Protein AF-A0A8J2BII8-F1 (afdb_monomer_lite)

Structure (mmCIF, N/CA/C/O backbone):
data_AF-A0A8J2BII8-F1
#
_entry.id   AF-A0A8J2BII8-F1
#
loop_
_atom_site.group_PDB
_atom_site.id
_atom_site.type_symbol
_atom_site.label_atom_id
_atom_site.label_alt_id
_atom_site.label_comp_id
_atom_site.label_asym_id
_atom_site.label_entity_id
_atom_site.label_seq_id
_atom_site.pdbx_PDB_ins_code
_atom_site.Cartn_x
_atom_site.Cartn_y
_atom_site.Cartn_z
_atom_site.occupancy
_atom_site.B_iso_or_equiv
_atom_site.auth_seq_id
_atom_site.auth_comp_id
_atom_site.auth_asym_id
_atom_site.auth_atom_id
_atom_site.pdbx_PDB_model_num
ATOM 1 N N . MET A 1 1 ? 45.635 -25.282 -33.186 1.00 54.19 1 MET A N 1
ATOM 2 C CA . MET A 1 1 ? 45.257 -25.185 -31.755 1.00 54.19 1 MET A CA 1
ATOM 3 C C . MET A 1 1 ? 44.987 -23.714 -31.476 1.00 54.19 1 MET A C 1
ATOM 5 O O . MET A 1 1 ? 45.875 -22.934 -31.753 1.00 54.19 1 MET A O 1
ATOM 9 N N . SER A 1 2 ? 43.843 -23.188 -31.058 1.00 56.19 2 SER A N 1
ATOM 10 C CA . SER A 1 2 ? 42.551 -23.717 -30.637 1.00 56.19 2 SER A CA 1
ATOM 11 C C . SER A 1 2 ? 41.574 -22.536 -30.691 1.00 56.19 2 SER A C 1
ATOM 13 O O . SER A 1 2 ? 41.680 -21.624 -29.882 1.00 56.19 2 SER A O 1
ATOM 15 N N . LEU A 1 3 ? 40.634 -22.546 -31.634 1.00 47.59 3 LEU A N 1
ATOM 16 C CA . LEU A 1 3 ? 39.415 -21.720 -31.563 1.00 47.59 3 LEU A CA 1
ATOM 17 C C . LEU A 1 3 ? 38.192 -22.611 -31.820 1.00 47.59 3 LEU A C 1
ATOM 19 O O . LEU A 1 3 ? 37.188 -22.518 -31.126 1.00 47.59 3 LEU A O 1
ATOM 23 N N . LEU A 1 4 ? 38.359 -23.600 -32.708 1.00 52.97 4 LEU A N 1
ATOM 24 C CA . LEU A 1 4 ? 37.397 -24.679 -32.938 1.00 52.97 4 LEU A CA 1
ATOM 25 C C . LEU A 1 4 ? 37.174 -25.592 -31.717 1.00 52.97 4 LEU A C 1
ATOM 27 O O . LEU A 1 4 ? 36.070 -26.086 -31.555 1.00 52.97 4 LEU A O 1
ATOM 31 N N . LEU A 1 5 ? 38.164 -25.759 -30.826 1.00 54.44 5 LEU A N 1
ATOM 32 C CA . LEU A 1 5 ? 37.994 -26.554 -29.594 1.00 54.44 5 LEU A CA 1
ATOM 33 C C . LEU A 1 5 ? 37.264 -25.804 -28.465 1.00 54.44 5 LEU A C 1
ATOM 35 O O . LEU A 1 5 ? 36.736 -26.443 -27.561 1.00 54.44 5 LEU A O 1
ATOM 39 N N . LEU A 1 6 ? 37.219 -24.466 -28.505 1.00 54.53 6 LEU A N 1
ATOM 40 C CA . LEU A 1 6 ? 36.497 -23.671 -27.501 1.00 54.53 6 LEU A CA 1
ATOM 41 C C . LEU A 1 6 ? 35.006 -23.537 -27.840 1.00 54.53 6 LEU A C 1
ATOM 43 O O . LEU A 1 6 ? 34.184 -23.440 -26.934 1.00 54.53 6 LEU A O 1
ATOM 47 N N . LEU A 1 7 ? 34.644 -23.579 -29.127 1.00 52.44 7 LEU A N 1
ATOM 48 C CA . LEU A 1 7 ? 33.246 -23.497 -29.562 1.00 52.44 7 LEU A CA 1
ATOM 49 C C . LEU A 1 7 ? 32.471 -24.805 -29.345 1.00 52.44 7 LEU A C 1
ATOM 51 O O . LEU A 1 7 ? 31.275 -24.751 -29.070 1.00 52.44 7 LEU A O 1
ATOM 55 N N . SER A 1 8 ? 33.132 -25.965 -29.392 1.00 54.88 8 SER A N 1
ATOM 56 C CA . SER A 1 8 ? 32.491 -27.251 -29.087 1.00 54.88 8 SER A CA 1
ATOM 57 C C . SER A 1 8 ? 32.164 -27.418 -27.597 1.00 54.88 8 SER A C 1
ATOM 59 O O . SER A 1 8 ? 31.105 -27.938 -27.275 1.00 54.88 8 SER A O 1
ATOM 61 N N . PHE A 1 9 ? 32.981 -26.879 -26.683 1.00 52.50 9 PHE A N 1
ATOM 62 C CA . PHE A 1 9 ? 32.686 -26.933 -25.241 1.00 52.50 9 PHE A CA 1
ATOM 63 C C . PHE A 1 9 ? 31.471 -26.091 -24.818 1.00 52.50 9 PHE A C 1
ATOM 65 O O . PHE A 1 9 ? 30.839 -26.395 -23.809 1.00 52.50 9 PHE A O 1
ATOM 72 N N . PHE A 1 10 ? 31.119 -25.043 -25.571 1.00 52.41 10 PHE A N 1
ATOM 73 C CA . PHE A 1 10 ? 29.951 -24.213 -25.253 1.00 52.41 10 PHE A CA 1
ATOM 74 C C . PHE A 1 10 ? 28.622 -24.832 -25.706 1.00 52.41 10 PHE A C 1
ATOM 76 O O . PHE A 1 10 ? 27.590 -24.536 -25.108 1.00 52.41 10 PHE A O 1
ATOM 83 N N . PHE A 1 11 ? 28.627 -25.697 -26.725 1.00 51.28 11 PHE A N 1
ATOM 84 C CA . PHE A 1 11 ? 27.401 -26.347 -27.201 1.00 51.28 11 PHE A CA 1
ATOM 85 C C . PHE A 1 11 ? 26.965 -27.522 -26.313 1.00 51.28 11 PHE A C 1
ATOM 87 O O . PHE A 1 11 ? 25.765 -27.721 -26.129 1.00 51.28 11 PHE A O 1
ATOM 94 N N . ASP A 1 12 ? 27.901 -28.230 -25.677 1.00 48.62 12 ASP A N 1
ATOM 95 C CA . ASP A 1 12 ? 27.568 -29.354 -24.789 1.00 48.62 12 ASP A CA 1
ATOM 96 C C . ASP A 1 12 ? 27.006 -28.919 -23.421 1.00 48.62 12 ASP A C 1
ATOM 98 O O . ASP A 1 12 ? 26.324 -29.700 -22.759 1.00 48.62 12 ASP A O 1
ATOM 102 N N . LEU A 1 13 ? 27.197 -27.657 -23.004 1.00 50.25 13 LEU A N 1
ATOM 103 C CA . LEU A 1 13 ? 26.596 -27.140 -21.763 1.00 50.25 13 LEU A CA 1
ATOM 104 C C . LEU A 1 13 ? 25.104 -26.778 -21.913 1.00 50.25 13 LEU A C 1
ATOM 106 O O . LEU A 1 13 ? 24.414 -26.593 -20.914 1.00 50.25 13 LEU A O 1
ATOM 110 N N . VAL A 1 14 ? 24.595 -26.676 -23.146 1.00 55.00 14 VAL A N 1
ATOM 111 C CA . VAL A 1 14 ? 23.190 -26.323 -23.430 1.00 55.00 14 VAL A CA 1
ATOM 112 C C . VAL A 1 14 ? 22.306 -27.568 -23.600 1.00 55.00 14 VAL A C 1
ATOM 114 O O . VAL A 1 14 ? 21.083 -27.464 -23.542 1.00 55.00 14 VAL A O 1
ATOM 117 N N . ALA A 1 15 ? 22.890 -28.760 -23.750 1.00 51.41 15 ALA A N 1
ATOM 118 C CA . ALA A 1 15 ? 22.145 -29.968 -24.110 1.00 51.41 15 ALA A CA 1
ATOM 119 C C . ALA A 1 15 ? 21.762 -30.892 -22.938 1.00 51.41 15 ALA A C 1
ATOM 121 O O . ALA A 1 15 ? 21.133 -31.915 -23.184 1.00 51.41 15 ALA A O 1
ATOM 122 N N . ASN A 1 16 ? 22.090 -30.560 -21.682 1.00 46.06 16 ASN A N 1
ATOM 123 C CA . ASN A 1 16 ? 21.825 -31.453 -20.545 1.00 46.06 16 ASN A CA 1
ATOM 124 C C . ASN A 1 16 ? 20.989 -30.795 -19.435 1.00 46.06 16 ASN A C 1
ATOM 126 O O . ASN A 1 16 ? 21.431 -30.624 -18.300 1.00 46.06 16 ASN A O 1
ATOM 130 N N . VAL A 1 17 ? 19.756 -30.422 -19.781 1.00 51.09 17 VAL A N 1
ATOM 131 C CA . VAL A 1 17 ? 18.665 -30.236 -18.812 1.00 51.09 17 VAL A CA 1
ATOM 132 C C . VAL A 1 17 ? 17.621 -31.310 -19.105 1.00 51.09 17 VAL A C 1
ATOM 134 O O . VAL A 1 17 ? 16.508 -31.040 -19.554 1.00 51.09 17 VAL A O 1
ATOM 137 N N . ASP A 1 18 ? 18.004 -32.565 -18.876 1.00 45.56 18 ASP A N 1
ATOM 138 C CA . ASP A 1 18 ? 17.061 -33.675 -18.811 1.00 45.56 18 ASP A CA 1
ATOM 139 C C . ASP A 1 18 ? 16.207 -33.532 -17.545 1.00 45.56 18 ASP A C 1
ATOM 141 O O . ASP A 1 18 ? 16.562 -33.942 -16.443 1.00 45.56 18 ASP A O 1
ATOM 145 N N . GLY A 1 19 ? 15.075 -32.849 -17.709 1.00 51.44 19 GLY A N 1
ATOM 146 C CA . GLY A 1 19 ? 13.743 -33.443 -17.573 1.00 51.44 19 GLY A CA 1
ATOM 147 C C . GLY A 1 19 ? 13.526 -34.588 -16.575 1.00 51.44 19 GLY A C 1
ATOM 148 O O . GLY A 1 19 ? 12.818 -35.533 -16.910 1.00 51.44 19 GLY A O 1
ATOM 149 N N . ALA A 1 20 ? 14.054 -34.525 -15.354 1.00 46.22 20 ALA A N 1
ATOM 150 C CA . ALA A 1 20 ? 13.742 -35.491 -14.304 1.00 46.22 20 ALA A CA 1
ATOM 151 C C . ALA A 1 20 ? 12.752 -34.912 -13.278 1.00 46.22 20 ALA A C 1
ATOM 153 O O . ALA A 1 20 ? 13.110 -34.225 -12.328 1.00 46.22 20 ALA A O 1
ATOM 154 N N . THR A 1 21 ? 11.484 -35.284 -13.458 1.00 51.31 21 THR A N 1
ATOM 155 C CA . THR A 1 21 ? 10.562 -35.612 -12.357 1.00 51.31 21 THR A CA 1
ATOM 156 C C . THR A 1 21 ? 10.263 -34.501 -11.342 1.00 51.31 21 THR A C 1
ATOM 158 O O . THR A 1 21 ? 10.634 -34.566 -10.174 1.00 51.31 21 THR A O 1
ATOM 161 N N . THR A 1 22 ? 9.414 -33.553 -11.741 1.00 49.88 22 THR A N 1
ATOM 162 C CA . THR A 1 22 ? 8.588 -32.764 -10.803 1.00 49.88 22 THR A CA 1
ATOM 163 C C . THR A 1 22 ? 7.106 -32.878 -11.177 1.00 49.88 22 THR A C 1
ATOM 165 O O . THR A 1 22 ? 6.409 -31.905 -11.434 1.00 49.88 22 THR A O 1
ATOM 168 N N . ARG A 1 23 ? 6.591 -34.114 -11.243 1.00 50.91 23 ARG A N 1
ATOM 169 C CA . ARG A 1 23 ? 5.142 -34.385 -11.225 1.00 50.91 23 ARG A CA 1
ATOM 170 C C . ARG A 1 23 ? 4.725 -34.731 -9.801 1.00 50.91 23 ARG A C 1
ATOM 172 O O . ARG A 1 23 ? 4.798 -35.897 -9.428 1.00 50.91 23 ARG A O 1
ATOM 179 N N . ARG A 1 24 ? 4.339 -33.711 -9.032 1.00 53.38 24 ARG A N 1
ATOM 180 C CA . ARG A 1 24 ? 3.594 -33.695 -7.747 1.00 53.38 24 ARG A CA 1
ATOM 181 C C . ARG A 1 24 ? 3.908 -32.307 -7.167 1.00 53.38 24 ARG A C 1
ATOM 183 O O . ARG A 1 24 ? 5.056 -32.065 -6.844 1.00 53.38 24 ARG A O 1
ATOM 190 N N . LEU A 1 25 ? 3.037 -31.313 -7.057 1.00 49.16 25 LEU A N 1
ATOM 191 C CA . LEU A 1 25 ? 1.586 -31.222 -7.007 1.00 49.16 25 LEU A CA 1
ATOM 192 C C . LEU A 1 25 ? 1.238 -29.842 -7.599 1.00 49.16 25 LEU A C 1
ATOM 194 O O . LEU A 1 25 ? 1.444 -28.838 -6.924 1.00 49.16 25 LEU A O 1
ATOM 198 N N . LEU A 1 26 ? 0.743 -29.751 -8.837 1.00 45.50 26 LEU A N 1
ATOM 199 C CA . LEU A 1 26 ? -0.044 -28.565 -9.183 1.00 45.50 26 LEU A CA 1
ATOM 200 C C . LEU A 1 26 ? -1.454 -28.849 -8.658 1.00 45.50 26 LEU A C 1
ATOM 202 O O . LEU A 1 26 ? -2.062 -29.817 -9.128 1.00 45.50 26 LEU A O 1
ATOM 206 N N . PRO A 1 27 ? -1.969 -28.091 -7.673 1.00 52.22 27 PRO A N 1
ATOM 207 C CA . PRO A 1 27 ? -3.375 -28.180 -7.331 1.00 52.22 27 PRO A CA 1
ATOM 208 C C . PRO A 1 27 ? -4.181 -27.909 -8.600 1.00 52.22 27 PRO A C 1
ATOM 210 O O . PRO A 1 27 ? -3.905 -26.978 -9.358 1.00 52.22 27 PRO A O 1
ATOM 213 N N . THR A 1 28 ? -5.136 -28.792 -8.858 1.00 51.34 28 THR A N 1
ATOM 214 C CA . THR A 1 28 ? -6.078 -28.722 -9.966 1.00 51.34 28 THR A CA 1
ATOM 215 C C . THR A 1 28 ? -6.629 -27.297 -10.061 1.00 51.34 28 THR A C 1
ATOM 217 O O . THR A 1 28 ? -7.120 -26.757 -9.070 1.00 51.34 28 THR A O 1
ATOM 220 N N . ALA A 1 29 ? -6.557 -26.686 -11.248 1.00 54.94 29 ALA A N 1
ATOM 221 C CA . ALA A 1 29 ? -6.993 -25.312 -11.544 1.00 54.94 29 ALA A CA 1
ATOM 222 C C . ALA A 1 29 ? -8.504 -25.046 -11.320 1.00 54.94 29 ALA A C 1
ATOM 224 O O . ALA A 1 29 ? -9.038 -24.019 -11.726 1.00 54.94 29 ALA A O 1
ATOM 225 N N . SER A 1 30 ? -9.207 -25.964 -10.662 1.00 52.00 30 SER A N 1
ATOM 226 C CA . SER A 1 30 ? -10.609 -25.891 -10.268 1.00 52.00 30 SER A CA 1
ATOM 227 C C . SER A 1 30 ? -10.850 -25.175 -8.929 1.00 52.00 30 SER A C 1
ATOM 229 O O . SER A 1 30 ? -12.000 -25.090 -8.510 1.00 52.00 30 SER A O 1
ATOM 231 N N . ILE A 1 31 ? -9.815 -24.639 -8.263 1.00 57.69 31 ILE A N 1
ATOM 232 C CA . ILE A 1 31 ? -9.968 -23.896 -6.992 1.00 57.69 31 ILE A CA 1
ATOM 233 C C . ILE A 1 31 ? -10.144 -22.382 -7.200 1.00 57.69 31 ILE A C 1
ATOM 235 O O . ILE A 1 31 ? -10.488 -21.688 -6.248 1.00 57.69 31 ILE A O 1
ATOM 239 N N . LEU A 1 32 ? -9.976 -21.834 -8.413 1.00 50.91 32 LEU A N 1
ATOM 240 C CA . LEU A 1 32 ? -10.227 -20.401 -8.604 1.00 50.91 32 LEU A CA 1
ATOM 241 C C . LEU A 1 32 ? -11.705 -20.093 -8.302 1.00 50.91 32 LEU A C 1
ATOM 243 O O . LEU A 1 32 ? -12.584 -20.643 -8.977 1.00 50.91 32 LEU A O 1
ATOM 247 N N . PRO A 1 33 ? -11.999 -19.250 -7.289 1.00 56.41 33 PRO A N 1
ATOM 248 C CA . PRO A 1 33 ? -13.359 -18.847 -6.982 1.00 56.41 33 PRO A CA 1
ATOM 249 C C . PRO A 1 33 ? -13.991 -18.296 -8.253 1.00 56.41 33 PRO A C 1
ATOM 251 O O . PRO A 1 33 ? -13.422 -17.431 -8.917 1.00 56.41 33 PRO A O 1
ATOM 254 N N . LYS A 1 34 ? -15.161 -18.823 -8.615 1.00 40.88 34 LYS A N 1
ATOM 255 C CA . LYS A 1 34 ? -15.943 -18.315 -9.739 1.00 40.88 34 LYS A CA 1
ATOM 256 C C . LYS A 1 34 ? -16.231 -16.840 -9.455 1.00 40.88 34 LYS A C 1
ATOM 258 O O . LYS A 1 34 ? -17.053 -16.548 -8.588 1.00 40.88 34 LYS A O 1
ATOM 263 N N . VAL A 1 35 ? -15.518 -15.935 -10.130 1.00 47.97 35 VAL A N 1
ATOM 264 C CA . VAL A 1 35 ? -15.695 -14.485 -9.986 1.00 47.97 35 VAL A CA 1
ATOM 265 C C . VAL A 1 35 ? -17.136 -14.182 -10.372 1.00 47.97 35 VAL A C 1
ATOM 267 O O . VAL A 1 35 ? -17.534 -14.334 -11.528 1.00 47.97 35 VAL A O 1
ATOM 270 N N . GLN A 1 36 ? -17.956 -13.874 -9.370 1.00 43.00 36 GLN A N 1
ATOM 271 C CA . GLN A 1 36 ? -19.351 -13.525 -9.587 1.00 43.00 36 GLN A CA 1
ATOM 272 C C . GLN A 1 36 ? -19.387 -12.163 -10.294 1.00 43.00 36 GLN A C 1
ATOM 274 O O . GLN A 1 36 ? -18.582 -11.291 -9.960 1.00 43.00 36 GLN A O 1
ATOM 279 N N . PRO A 1 37 ? -20.278 -11.972 -11.282 1.00 50.66 37 PRO A N 1
ATOM 280 C CA . PRO A 1 37 ? -20.429 -10.684 -11.943 1.00 50.66 37 PRO A CA 1
ATOM 281 C C . PRO A 1 37 ? -20.723 -9.590 -10.904 1.00 50.66 37 PRO A C 1
ATOM 283 O O . PRO A 1 37 ? -21.388 -9.874 -9.902 1.00 50.66 37 PRO A O 1
ATOM 286 N N . PRO A 1 38 ? -20.225 -8.358 -11.118 1.00 55.66 38 PRO A N 1
ATOM 287 C CA . PRO A 1 38 ? -20.298 -7.296 -10.126 1.00 55.66 38 PRO A CA 1
ATOM 288 C C . PRO A 1 38 ? -21.760 -7.035 -9.762 1.00 55.66 38 PRO A C 1
ATOM 290 O O . PRO A 1 38 ? -22.566 -6.638 -10.605 1.00 55.66 38 PRO A O 1
ATOM 293 N N . ALA A 1 39 ? -22.103 -7.310 -8.503 1.00 59.50 39 ALA A N 1
ATOM 294 C CA . ALA A 1 39 ? -23.408 -6.990 -7.952 1.00 59.50 39 ALA A CA 1
ATOM 295 C C . ALA A 1 39 ? -23.680 -5.486 -8.111 1.00 59.50 39 ALA A C 1
ATOM 297 O O . ALA A 1 39 ? -22.751 -4.673 -8.087 1.00 59.50 39 ALA A O 1
ATOM 298 N N . ALA A 1 40 ? -24.955 -5.117 -8.272 1.00 66.88 40 ALA A N 1
ATOM 299 C CA . ALA A 1 40 ? -25.375 -3.719 -8.272 1.00 66.88 40 ALA A CA 1
ATOM 300 C C . ALA A 1 40 ? -24.766 -2.987 -7.063 1.00 66.88 40 ALA A C 1
ATOM 302 O O . ALA A 1 40 ? -24.692 -3.562 -5.975 1.00 66.88 40 ALA A O 1
ATOM 303 N N . ALA A 1 41 ? -24.303 -1.749 -7.277 1.00 66.69 41 ALA A N 1
ATOM 304 C CA . ALA A 1 41 ? -23.592 -0.982 -6.258 1.00 66.69 41 ALA A CA 1
ATOM 305 C C . ALA A 1 41 ? -24.386 -0.995 -4.936 1.00 66.69 41 ALA A C 1
ATOM 307 O O . ALA A 1 41 ? -25.575 -0.657 -4.951 1.00 66.69 41 ALA A O 1
ATOM 308 N N . PRO A 1 42 ? -23.776 -1.431 -3.819 1.00 75.94 42 PRO A N 1
ATOM 309 C CA . PRO A 1 42 ? -24.497 -1.577 -2.566 1.00 75.94 42 PRO A CA 1
ATOM 310 C C . PRO A 1 42 ? -24.990 -0.218 -2.063 1.00 75.94 42 PRO A C 1
ATOM 312 O O . PRO A 1 42 ? -24.397 0.825 -2.340 1.00 75.94 42 PRO A O 1
ATOM 315 N N . ASP A 1 43 ? -26.072 -0.228 -1.290 1.00 86.69 43 ASP A N 1
ATOM 316 C CA . ASP A 1 43 ? -26.494 0.958 -0.551 1.00 86.69 43 ASP A CA 1
ATOM 317 C C . ASP A 1 43 ? -25.352 1.408 0.396 1.00 86.69 43 ASP A C 1
ATOM 319 O O . ASP A 1 43 ? -24.755 0.549 1.060 1.00 86.69 43 ASP A O 1
ATOM 323 N N . PRO A 1 44 ? -25.038 2.716 0.505 1.00 84.38 44 PRO A N 1
ATOM 324 C CA . PRO A 1 44 ? -23.924 3.196 1.323 1.00 84.38 44 PRO A CA 1
ATOM 325 C C . PRO A 1 44 ? -23.978 2.738 2.785 1.00 84.38 44 PRO A C 1
ATOM 327 O O . PRO A 1 44 ? -22.941 2.442 3.376 1.00 84.38 44 PRO A O 1
ATOM 330 N N . SER A 1 45 ? -25.166 2.654 3.388 1.00 87.62 45 SER A N 1
ATOM 331 C CA . SER A 1 45 ? -25.314 2.209 4.776 1.00 87.62 45 SER A CA 1
ATOM 332 C C . SER A 1 45 ? -25.027 0.714 4.917 1.00 87.62 45 SER A C 1
ATOM 334 O O . SER A 1 45 ? -24.298 0.308 5.825 1.00 87.62 45 SER A O 1
ATOM 336 N N . SER A 1 46 ? -25.502 -0.095 3.964 1.00 90.88 46 SER A N 1
ATOM 337 C CA . SER A 1 46 ? -25.226 -1.535 3.921 1.00 90.88 46 SER A CA 1
ATOM 338 C C . SER A 1 46 ? -23.735 -1.828 3.718 1.00 90.88 46 SER A C 1
ATOM 340 O O . SER A 1 46 ? -23.180 -2.715 4.370 1.00 90.88 46 SER A O 1
ATOM 342 N N . PHE A 1 47 ? -23.061 -1.027 2.883 1.00 91.69 47 PHE A N 1
ATOM 343 C CA . PHE A 1 47 ? -21.620 -1.111 2.685 1.00 91.69 47 PHE A CA 1
ATOM 344 C C . PHE A 1 47 ? -20.861 -0.813 3.976 1.00 91.69 47 PHE A C 1
ATOM 346 O O . PHE A 1 47 ? -19.964 -1.569 4.335 1.00 91.69 47 PHE A O 1
ATOM 353 N N . MET A 1 48 ? -21.207 0.266 4.684 1.00 94.31 48 MET A N 1
ATOM 354 C CA . MET A 1 48 ? -20.466 0.688 5.876 1.00 94.31 48 MET A CA 1
ATOM 355 C C . MET A 1 48 ? -20.488 -0.375 6.974 1.00 94.31 48 MET A C 1
ATOM 357 O O . MET A 1 48 ? -19.443 -0.674 7.550 1.00 94.31 48 MET A O 1
ATOM 361 N N . VAL A 1 49 ? -21.653 -0.978 7.234 1.00 95.25 49 VAL A N 1
ATOM 362 C CA . VAL A 1 49 ? -21.789 -2.052 8.233 1.00 95.25 49 VAL A CA 1
ATOM 363 C C . VAL A 1 49 ? -20.900 -3.239 7.870 1.00 95.25 49 VAL A C 1
ATOM 365 O O . VAL A 1 49 ? -20.149 -3.733 8.712 1.00 95.25 49 VAL A O 1
ATOM 368 N N . LYS A 1 50 ? -20.941 -3.661 6.602 1.00 94.75 50 LYS A N 1
ATOM 369 C CA . LYS A 1 50 ? -20.137 -4.780 6.114 1.00 94.75 50 LYS A CA 1
ATOM 370 C C . LYS A 1 50 ? -18.639 -4.469 6.139 1.00 94.75 50 LYS A C 1
ATOM 372 O O . LYS A 1 50 ? -17.873 -5.260 6.669 1.00 94.75 50 LYS A O 1
ATOM 377 N N . CYS A 1 51 ? -18.233 -3.302 5.646 1.00 95.06 51 CYS A N 1
ATOM 378 C CA . CYS A 1 51 ? -16.836 -2.882 5.600 1.00 95.06 51 CYS A CA 1
ATOM 379 C C . CYS A 1 51 ? -16.199 -2.884 6.993 1.00 95.06 51 CYS A C 1
ATOM 381 O O . CYS A 1 51 ? -15.114 -3.427 7.169 1.00 95.06 51 CYS A O 1
ATOM 383 N N . ILE A 1 52 ? -16.877 -2.342 8.009 1.00 96.81 52 ILE A N 1
ATOM 384 C CA . ILE A 1 52 ? -16.336 -2.320 9.376 1.00 96.81 52 ILE A CA 1
ATOM 385 C C . ILE A 1 52 ? -16.168 -3.747 9.914 1.00 96.81 52 ILE A C 1
ATOM 387 O O . ILE A 1 52 ? -15.140 -4.053 10.520 1.00 96.81 52 ILE A O 1
ATOM 391 N N . ALA A 1 53 ? -17.151 -4.622 9.683 1.00 96.88 53 ALA A N 1
ATOM 392 C CA . ALA A 1 53 ? -17.070 -6.024 10.084 1.00 96.88 53 ALA A CA 1
ATOM 393 C C . ALA A 1 53 ? -15.912 -6.754 9.379 1.00 96.88 53 ALA A C 1
ATOM 395 O O . ALA A 1 53 ? -15.128 -7.439 10.040 1.00 96.88 53 ALA A O 1
ATOM 396 N N . ASP A 1 54 ? -15.754 -6.538 8.072 1.00 95.50 54 ASP A N 1
ATOM 397 C CA . ASP A 1 54 ? -14.690 -7.128 7.262 1.00 95.50 54 ASP A CA 1
ATOM 398 C C . ASP A 1 54 ? -13.307 -6.629 7.712 1.00 95.50 54 ASP A C 1
ATOM 400 O O . ASP A 1 54 ? -12.412 -7.441 7.940 1.00 95.50 54 ASP A O 1
ATOM 404 N N . LEU A 1 55 ? -13.125 -5.322 7.942 1.00 96.56 55 LEU A N 1
ATOM 405 C CA . LEU A 1 55 ? -11.850 -4.778 8.426 1.00 96.56 55 LEU A CA 1
ATOM 406 C C . LEU A 1 55 ? -11.473 -5.324 9.803 1.00 96.56 55 LEU A C 1
ATOM 408 O O . LEU A 1 55 ? -10.307 -5.648 10.034 1.00 96.56 55 LEU A O 1
ATOM 412 N N . LYS A 1 56 ? -12.438 -5.467 10.717 1.00 96.62 56 LYS A N 1
ATOM 413 C CA . LYS A 1 56 ? -12.201 -6.096 12.024 1.00 96.62 56 LYS A CA 1
ATOM 414 C C . LYS A 1 56 ? -11.784 -7.552 11.882 1.00 96.62 56 LYS A C 1
ATOM 416 O O . LYS A 1 56 ? -10.842 -7.981 12.540 1.00 96.62 56 LYS A O 1
ATOM 421 N N . HIS A 1 57 ? -12.466 -8.300 11.021 1.00 96.06 57 HIS A N 1
ATOM 422 C CA . HIS A 1 57 ? -12.139 -9.697 10.772 1.00 96.06 57 HIS A CA 1
ATOM 423 C C . HIS A 1 57 ? -10.741 -9.852 10.158 1.00 96.06 57 HIS A C 1
ATOM 425 O O . HIS A 1 57 ? -9.943 -10.659 10.631 1.00 96.06 57 HIS A O 1
ATOM 431 N N . VAL A 1 58 ? -10.418 -9.043 9.145 1.00 95.19 58 VAL A N 1
ATOM 432 C CA . VAL A 1 58 ? -9.118 -9.059 8.465 1.00 95.19 58 VAL A CA 1
ATOM 433 C C . VAL A 1 58 ? -7.997 -8.680 9.421 1.00 95.19 58 VAL A C 1
ATOM 435 O O . VAL A 1 58 ? -7.030 -9.425 9.532 1.00 95.19 58 VAL A O 1
ATOM 438 N N . THR A 1 59 ? -8.130 -7.570 10.150 1.00 95.62 59 THR A N 1
ATOM 439 C CA . THR A 1 59 ? -7.098 -7.150 11.113 1.00 95.62 59 THR A CA 1
ATOM 440 C C . THR A 1 59 ? -6.902 -8.185 12.219 1.00 95.62 59 THR A C 1
ATOM 442 O O . THR A 1 59 ? -5.770 -8.555 12.492 1.00 95.62 59 THR A O 1
ATOM 445 N N . ALA A 1 60 ? -7.971 -8.779 12.760 1.00 93.69 60 ALA A N 1
ATOM 446 C CA . ALA A 1 60 ? -7.843 -9.870 13.730 1.00 93.69 60 ALA A CA 1
ATOM 447 C C . ALA A 1 60 ? -7.113 -11.106 13.168 1.00 93.69 60 ALA A C 1
ATOM 449 O O . ALA A 1 60 ? -6.396 -11.789 13.897 1.00 93.69 60 ALA A O 1
ATOM 450 N N . LYS A 1 61 ? -7.283 -11.408 11.876 1.00 94.75 61 LYS A N 1
ATOM 451 C CA . LYS A 1 61 ? -6.574 -12.508 11.210 1.00 94.75 61 LYS A CA 1
ATOM 452 C C . LYS A 1 61 ? -5.102 -12.176 10.963 1.00 94.75 61 LYS A C 1
ATOM 454 O O . LYS A 1 61 ? -4.254 -13.051 11.121 1.00 94.75 61 LYS A O 1
ATOM 459 N N . ILE A 1 62 ? -4.804 -10.937 10.576 1.00 94.31 62 ILE A N 1
ATOM 460 C CA . ILE A 1 62 ? -3.431 -10.457 10.388 1.00 94.31 62 ILE A CA 1
ATOM 461 C C . ILE A 1 62 ? -2.679 -10.506 11.718 1.00 94.31 62 ILE A C 1
ATOM 463 O O . ILE A 1 62 ? -1.576 -11.046 11.752 1.00 94.31 62 ILE A O 1
ATOM 467 N N . ASP A 1 63 ? -3.313 -10.078 12.808 1.00 91.50 63 ASP A N 1
ATOM 468 C CA . ASP A 1 63 ? -2.732 -10.069 14.156 1.00 91.50 63 ASP A CA 1
ATOM 469 C C . ASP A 1 63 ? -2.328 -11.458 14.669 1.00 91.50 63 ASP A C 1
ATOM 471 O O . ASP A 1 63 ? -1.488 -11.587 15.556 1.00 91.50 63 ASP A O 1
ATOM 475 N N . HIS A 1 64 ? -2.898 -12.528 14.106 1.00 92.62 64 HIS A N 1
ATOM 476 C CA . HIS A 1 64 ? -2.482 -13.892 14.432 1.00 92.62 64 HIS A CA 1
ATOM 477 C C . HIS A 1 64 ? -1.081 -14.227 13.889 1.00 92.62 64 HIS A C 1
ATOM 479 O O . HIS A 1 64 ? -0.412 -15.121 14.402 1.00 92.62 64 HIS A O 1
ATOM 485 N N . SER A 1 65 ? -0.649 -13.559 12.816 1.00 94.25 65 SER A N 1
ATOM 486 C CA . SER A 1 65 ? 0.613 -13.858 12.117 1.00 94.25 65 SER A CA 1
ATOM 487 C C . SER A 1 65 ? 1.620 -12.710 12.170 1.00 94.25 65 SER A C 1
ATOM 489 O O . SER A 1 65 ? 2.817 -12.944 12.029 1.00 94.25 65 SER A O 1
ATOM 491 N N . TYR A 1 66 ? 1.149 -11.483 12.381 1.00 93.69 66 TYR A N 1
ATOM 492 C CA . TYR A 1 66 ? 1.947 -10.267 12.405 1.00 93.69 66 TYR A CA 1
ATOM 493 C C . TYR A 1 66 ? 1.612 -9.457 13.648 1.00 93.69 66 TYR A C 1
ATOM 495 O O . TYR A 1 66 ? 0.461 -9.373 14.056 1.00 93.69 66 TYR A O 1
ATOM 503 N N . THR A 1 67 ? 2.617 -8.824 14.241 1.00 92.12 67 THR A N 1
ATOM 504 C CA . THR A 1 67 ? 2.375 -7.825 15.291 1.00 92.12 67 THR A CA 1
ATOM 505 C C . THR A 1 67 ? 1.817 -6.532 14.690 1.00 92.12 67 THR A C 1
ATOM 507 O O . THR A 1 67 ? 2.043 -6.255 13.510 1.00 92.12 67 THR A O 1
ATOM 510 N N . ASP A 1 68 ? 1.174 -5.683 15.498 1.00 86.12 68 ASP A N 1
ATOM 511 C CA . ASP A 1 68 ? 0.664 -4.374 15.045 1.00 86.12 68 ASP A CA 1
ATOM 512 C C . ASP A 1 68 ? 1.742 -3.523 14.352 1.00 86.12 68 ASP A C 1
ATOM 514 O O . ASP A 1 68 ? 1.475 -2.821 13.376 1.00 86.12 68 ASP A O 1
ATOM 518 N N . VAL A 1 69 ? 2.986 -3.625 14.835 1.00 88.81 69 VAL A N 1
ATOM 519 C CA . VAL A 1 69 ? 4.153 -2.924 14.278 1.00 88.81 69 VAL A CA 1
ATOM 520 C C . VAL A 1 69 ? 4.508 -3.454 12.887 1.00 88.81 69 VAL A C 1
ATOM 522 O O . VAL A 1 69 ? 4.887 -2.685 12.010 1.00 88.81 69 VAL A O 1
ATOM 525 N N . GLN A 1 70 ? 4.354 -4.759 12.668 1.00 95.62 70 GLN A N 1
ATOM 526 C CA . GLN A 1 70 ? 4.645 -5.417 11.393 1.00 95.62 70 GLN A CA 1
ATOM 527 C C . GLN A 1 70 ? 3.484 -5.333 10.401 1.00 95.62 70 GLN A C 1
ATOM 529 O O . GLN A 1 70 ? 3.702 -5.504 9.203 1.00 95.62 70 GLN A O 1
ATOM 534 N N . MET A 1 71 ? 2.260 -5.065 10.865 1.00 95.62 71 MET A N 1
ATOM 535 C CA . MET A 1 71 ? 1.080 -5.032 10.003 1.00 95.62 71 MET A CA 1
ATOM 536 C C . MET A 1 71 ? 1.205 -3.988 8.888 1.00 95.62 71 MET A C 1
ATOM 538 O O . MET A 1 71 ? 0.817 -4.264 7.754 1.00 95.62 71 MET A O 1
ATOM 542 N N . LEU A 1 72 ? 1.768 -2.810 9.178 1.00 95.38 72 LEU A N 1
ATOM 543 C CA . LEU A 1 72 ? 1.973 -1.780 8.157 1.00 95.38 72 LEU A CA 1
ATOM 544 C C . LEU A 1 72 ? 2.903 -2.265 7.038 1.00 95.38 72 LEU A C 1
ATOM 546 O O . LEU A 1 72 ? 2.595 -2.072 5.863 1.00 95.38 72 LEU A O 1
ATOM 550 N N . ASP A 1 73 ? 4.012 -2.906 7.398 1.00 96.56 73 ASP A N 1
ATOM 551 C CA . ASP A 1 73 ? 4.975 -3.419 6.425 1.00 96.56 73 ASP A CA 1
ATOM 552 C C . ASP A 1 73 ? 4.390 -4.598 5.644 1.00 96.56 73 ASP A C 1
ATOM 554 O O . ASP A 1 73 ? 4.540 -4.659 4.426 1.00 96.56 73 ASP A O 1
ATOM 558 N N . ALA A 1 74 ? 3.666 -5.506 6.304 1.00 95.94 74 ALA A N 1
ATOM 559 C CA . ALA A 1 74 ? 2.993 -6.627 5.648 1.00 95.94 74 ALA A CA 1
ATOM 560 C C . ALA A 1 74 ? 1.975 -6.145 4.599 1.00 95.94 74 ALA A C 1
ATOM 562 O O . ALA A 1 74 ? 2.022 -6.575 3.448 1.00 95.94 74 ALA A O 1
ATOM 563 N N . LEU A 1 75 ? 1.110 -5.192 4.963 1.00 95.56 75 LEU A N 1
ATOM 564 C CA . LEU A 1 75 ? 0.162 -4.573 4.030 1.00 95.56 75 LEU A CA 1
ATOM 565 C C . LEU A 1 75 ? 0.873 -3.754 2.940 1.00 95.56 75 LEU A C 1
ATOM 567 O O . LEU A 1 75 ? 0.406 -3.691 1.807 1.00 95.56 75 LEU A O 1
ATOM 571 N N . GLY A 1 76 ? 2.006 -3.130 3.265 1.00 95.56 76 GLY A N 1
ATOM 572 C CA . GLY A 1 76 ? 2.835 -2.406 2.305 1.00 95.56 76 GLY A CA 1
ATOM 573 C C . GLY A 1 76 ? 3.387 -3.311 1.205 1.00 95.56 76 GLY A C 1
ATOM 574 O O . GLY A 1 76 ? 3.299 -2.946 0.035 1.00 95.56 76 GLY A O 1
ATOM 575 N N . HIS A 1 77 ? 3.892 -4.492 1.571 1.00 95.56 77 HIS A N 1
ATOM 576 C CA . HIS A 1 77 ? 4.361 -5.489 0.608 1.00 95.56 77 HIS A CA 1
ATOM 577 C C . HIS A 1 77 ? 3.223 -6.036 -0.258 1.00 95.56 77 HIS A C 1
ATOM 579 O O . HIS A 1 77 ? 3.415 -6.211 -1.457 1.00 95.56 77 HIS A O 1
ATOM 585 N N . GLU A 1 78 ? 2.029 -6.238 0.305 1.00 93.69 78 GLU A N 1
ATOM 586 C CA . GLU A 1 78 ? 0.848 -6.643 -0.473 1.00 93.69 78 GLU A CA 1
ATOM 587 C C . GLU A 1 78 ? 0.494 -5.595 -1.544 1.00 93.69 78 GLU A C 1
ATOM 589 O O . GLU A 1 78 ? 0.227 -5.932 -2.697 1.00 93.69 78 GLU A O 1
ATOM 594 N N . CYS A 1 79 ? 0.570 -4.303 -1.201 1.00 93.62 79 CYS A N 1
ATOM 595 C CA . CYS A 1 79 ? 0.374 -3.228 -2.175 1.00 93.62 79 CYS A CA 1
ATOM 596 C C . CYS A 1 79 ? 1.415 -3.252 -3.307 1.00 93.62 79 CYS A C 1
ATOM 598 O O . CYS A 1 79 ? 1.085 -2.933 -4.450 1.00 93.62 79 CYS A O 1
ATOM 600 N N . ASP A 1 80 ? 2.668 -3.596 -3.003 1.00 93.12 80 ASP A N 1
ATOM 601 C CA . ASP A 1 80 ? 3.725 -3.707 -4.014 1.00 93.12 80 ASP A CA 1
ATOM 602 C C . ASP A 1 80 ? 3.501 -4.924 -4.914 1.00 93.12 80 ASP A C 1
ATOM 604 O O . ASP A 1 80 ? 3.591 -4.819 -6.136 1.00 93.12 80 ASP A O 1
ATOM 608 N N . PHE A 1 81 ? 3.099 -6.051 -4.332 1.00 92.50 81 PHE A N 1
ATOM 609 C CA . PHE A 1 81 ? 2.813 -7.276 -5.066 1.00 92.50 81 PHE A CA 1
ATOM 610 C C . PHE A 1 81 ? 1.651 -7.107 -6.058 1.00 92.50 81 PHE A C 1
ATOM 612 O O . PHE A 1 81 ? 1.760 -7.501 -7.221 1.00 92.50 81 PHE A O 1
ATOM 619 N N . ASN A 1 82 ? 0.577 -6.424 -5.649 1.00 84.94 82 ASN A N 1
ATOM 620 C CA . ASN A 1 82 ? -0.547 -6.100 -6.536 1.00 84.94 82 ASN A CA 1
ATOM 621 C C . ASN A 1 82 ? -0.142 -5.154 -7.676 1.00 84.94 82 ASN A C 1
ATOM 623 O O . ASN A 1 82 ? -0.669 -5.247 -8.785 1.00 84.94 82 ASN A O 1
ATOM 627 N N . HIS A 1 83 ? 0.833 -4.273 -7.438 1.00 87.25 83 HIS A N 1
ATOM 628 C CA . HIS A 1 83 ? 1.386 -3.415 -8.481 1.00 87.25 83 HIS A CA 1
ATOM 629 C C . HIS A 1 83 ? 2.228 -4.190 -9.503 1.00 87.25 83 HIS A C 1
ATOM 631 O O . HIS A 1 83 ? 2.173 -3.891 -10.697 1.00 87.25 83 HIS A O 1
ATOM 637 N N . GLU A 1 84 ? 2.999 -5.176 -9.046 1.00 89.69 84 GLU A N 1
ATOM 638 C CA . GLU A 1 84 ? 3.842 -6.018 -9.899 1.00 89.69 84 GLU A CA 1
ATOM 639 C C . GLU A 1 84 ? 3.027 -7.042 -10.699 1.00 89.69 84 GLU A C 1
ATOM 641 O O . GLU A 1 84 ? 3.390 -7.381 -11.828 1.00 89.69 84 GLU A O 1
ATOM 646 N N . MET A 1 85 ? 1.899 -7.505 -10.149 1.00 88.38 85 MET A N 1
ATOM 647 C CA . MET A 1 85 ? 1.055 -8.548 -10.742 1.00 88.38 85 MET A CA 1
ATOM 648 C C . MET A 1 85 ? -0.408 -8.108 -10.957 1.00 88.38 85 MET A C 1
ATOM 650 O O . MET A 1 85 ? -1.330 -8.829 -10.562 1.00 88.38 85 MET A O 1
ATOM 654 N N . PRO A 1 86 ? -0.666 -6.996 -11.678 1.00 82.00 86 PRO A N 1
ATOM 655 C CA . PRO A 1 86 ? -2.003 -6.399 -11.795 1.00 82.00 86 PRO A CA 1
ATOM 656 C C . PRO A 1 86 ? -3.003 -7.251 -12.592 1.00 82.00 86 PRO A C 1
ATOM 658 O O . PRO A 1 86 ? -4.188 -6.942 -12.647 1.00 82.00 86 PRO A O 1
ATOM 661 N N . LEU A 1 87 ? -2.527 -8.296 -13.278 1.00 82.31 87 LEU A N 1
ATOM 662 C CA . LEU A 1 87 ? -3.367 -9.230 -14.033 1.00 82.31 87 LEU A CA 1
ATOM 663 C C . LEU A 1 87 ? -3.845 -10.418 -13.190 1.00 82.31 87 LEU A C 1
ATOM 665 O O . LEU A 1 87 ? -4.769 -11.115 -13.606 1.00 82.31 87 LEU A O 1
ATOM 669 N N . VAL A 1 88 ? -3.189 -10.686 -12.059 1.00 82.81 88 VAL A N 1
ATOM 670 C CA . VAL A 1 88 ? -3.463 -11.857 -11.214 1.00 82.81 88 VAL A CA 1
ATOM 671 C C . VAL A 1 88 ? -4.298 -11.464 -10.001 1.00 82.81 88 VAL A C 1
ATOM 673 O O . VAL A 1 88 ? -5.192 -12.213 -9.613 1.00 82.81 88 VAL A O 1
ATOM 676 N N . PHE A 1 89 ? -4.036 -10.283 -9.440 1.00 75.38 89 PHE A N 1
ATOM 677 C CA . PHE A 1 89 ? -4.678 -9.804 -8.224 1.00 75.38 89 PHE A CA 1
ATOM 678 C C . PHE A 1 89 ? -5.329 -8.440 -8.452 1.00 75.38 89 PHE A C 1
ATOM 680 O O . PHE A 1 89 ? -4.763 -7.565 -9.105 1.00 75.38 89 PHE A O 1
ATOM 687 N N . GLU A 1 90 ? -6.536 -8.277 -7.913 1.00 79.12 90 GLU A N 1
ATOM 688 C CA . GLU A 1 90 ? -7.274 -7.016 -7.894 1.00 79.12 90 GLU A CA 1
ATOM 689 C C . GLU A 1 90 ? -7.467 -6.616 -6.433 1.00 79.12 90 GLU A C 1
ATOM 691 O O . GLU A 1 90 ? -7.982 -7.395 -5.632 1.00 79.12 90 GLU A O 1
ATOM 696 N N . ASP A 1 91 ? -6.991 -5.426 -6.079 1.00 79.06 91 ASP A N 1
ATOM 697 C CA . ASP A 1 91 ? -6.959 -4.928 -4.702 1.00 79.06 91 ASP A CA 1
ATOM 698 C C . ASP A 1 91 ? -8.025 -3.854 -4.431 1.00 79.06 91 ASP A C 1
ATOM 700 O O . ASP A 1 91 ? -8.131 -3.330 -3.321 1.00 79.06 91 ASP A O 1
ATOM 704 N N . GLY A 1 92 ? -8.834 -3.511 -5.438 1.00 84.00 92 GLY A N 1
ATOM 705 C CA . GLY A 1 92 ? -9.823 -2.442 -5.362 1.00 84.00 92 GLY A CA 1
ATOM 706 C C . GLY A 1 92 ? -9.226 -1.031 -5.371 1.00 84.00 92 GLY A C 1
ATOM 707 O O . GLY A 1 92 ? -9.972 -0.062 -5.194 1.00 84.00 92 GLY A O 1
ATOM 708 N N . PHE A 1 93 ? -7.913 -0.866 -5.576 1.00 86.00 93 PHE A N 1
ATOM 709 C CA . PHE A 1 93 ? -7.244 0.433 -5.603 1.00 86.00 93 PHE A CA 1
ATOM 710 C C . PHE A 1 93 ? -6.789 0.816 -7.014 1.00 86.00 93 PHE A C 1
ATOM 712 O O . PHE A 1 93 ? -6.231 0.044 -7.782 1.00 86.00 93 PHE A O 1
ATOM 719 N N . LYS A 1 94 ? -6.975 2.094 -7.367 1.00 83.12 94 LYS A N 1
ATOM 720 C CA . LYS A 1 94 ? -6.539 2.626 -8.674 1.00 83.12 94 LYS A CA 1
ATOM 721 C C . LYS A 1 94 ? -5.026 2.842 -8.758 1.00 83.12 94 LYS A C 1
ATOM 723 O O . LYS A 1 94 ? -4.487 2.955 -9.855 1.00 83.12 94 LYS A O 1
ATOM 728 N N . THR A 1 95 ? -4.363 3.018 -7.614 1.00 87.00 95 THR A N 1
ATOM 729 C CA . THR A 1 95 ? -2.928 3.315 -7.536 1.00 87.00 95 THR A CA 1
ATOM 730 C C . THR A 1 95 ? -2.310 2.674 -6.299 1.00 87.00 95 THR A C 1
ATOM 732 O O . THR A 1 95 ? -2.939 2.638 -5.239 1.00 87.00 95 THR A O 1
ATOM 735 N N . THR A 1 96 ? -1.037 2.287 -6.393 1.00 89.81 96 THR A N 1
ATOM 736 C CA . THR A 1 96 ? -0.240 1.768 -5.268 1.00 89.81 96 THR A CA 1
ATOM 737 C C . THR A 1 96 ? -0.197 2.746 -4.094 1.00 89.81 96 THR A C 1
ATOM 739 O O . THR A 1 96 ? -0.224 2.344 -2.933 1.00 89.81 96 THR A O 1
ATOM 742 N N . MET A 1 97 ? -0.189 4.057 -4.370 1.00 89.19 97 MET A N 1
ATOM 743 C CA . MET A 1 97 ? -0.241 5.081 -3.322 1.00 89.19 97 MET A CA 1
ATOM 744 C C . MET A 1 97 ? -1.560 5.063 -2.548 1.00 89.19 97 MET A C 1
ATOM 746 O O . MET A 1 97 ? -1.545 5.235 -1.331 1.00 89.19 97 MET A O 1
ATOM 750 N N . SER A 1 98 ? -2.689 4.836 -3.225 1.00 89.00 98 SER A N 1
ATOM 751 C CA . SER A 1 98 ? -3.991 4.688 -2.566 1.00 89.00 98 SER A CA 1
ATOM 752 C C . SER A 1 98 ? -4.015 3.457 -1.660 1.00 89.00 98 SER A C 1
ATOM 754 O O . SER A 1 98 ? -4.455 3.579 -0.519 1.00 89.00 98 SER A O 1
ATOM 756 N N . CYS A 1 99 ? -3.469 2.325 -2.120 1.00 92.62 99 CYS A N 1
ATOM 757 C CA . CYS A 1 99 ? -3.329 1.112 -1.309 1.00 92.62 99 CYS A CA 1
ATOM 758 C C . CYS A 1 99 ? -2.453 1.361 -0.070 1.00 92.62 99 CYS A C 1
ATOM 760 O O . CYS A 1 99 ? -2.876 1.125 1.060 1.00 92.62 99 CYS A O 1
ATOM 762 N N . ARG A 1 100 ? -1.263 1.954 -0.239 1.00 94.12 100 ARG A N 1
ATOM 763 C CA . ARG A 1 100 ? -0.355 2.260 0.883 1.00 94.12 100 ARG A CA 1
ATOM 764 C C . ARG A 1 100 ? -0.945 3.264 1.873 1.00 94.12 100 ARG A C 1
ATOM 766 O O . ARG A 1 100 ? -0.699 3.165 3.073 1.00 94.12 100 ARG A O 1
ATOM 773 N N . HIS A 1 101 ? -1.706 4.246 1.394 1.00 93.25 101 HIS A N 1
ATOM 774 C CA . HIS A 1 101 ? -2.422 5.171 2.270 1.00 93.25 101 HIS A CA 1
ATOM 775 C C . HIS A 1 101 ? -3.504 4.442 3.071 1.00 93.25 101 HIS A C 1
ATOM 777 O O . HIS A 1 101 ? -3.618 4.644 4.277 1.00 93.25 101 HIS A O 1
ATOM 783 N N . PHE A 1 102 ? -4.272 3.570 2.418 1.00 95.06 102 PHE A N 1
ATOM 784 C CA . PHE A 1 102 ? -5.257 2.731 3.089 1.00 95.06 102 PHE A CA 1
ATOM 785 C C . PHE A 1 102 ? -4.612 1.827 4.149 1.00 95.06 102 PHE A C 1
ATOM 787 O O . PHE A 1 102 ? -5.111 1.779 5.269 1.00 95.06 102 PHE A O 1
ATOM 794 N N . ALA A 1 103 ? -3.470 1.201 3.847 1.00 95.56 103 ALA A N 1
ATOM 795 C CA . ALA A 1 103 ? -2.715 0.392 4.803 1.00 95.56 103 ALA A CA 1
ATOM 796 C C . ALA A 1 103 ? -2.338 1.188 6.064 1.00 95.56 103 ALA A C 1
ATOM 798 O O . ALA A 1 103 ? -2.589 0.734 7.177 1.00 95.56 103 ALA A O 1
ATOM 799 N N . LYS A 1 104 ? -1.823 2.416 5.905 1.00 95.69 104 LYS A N 1
ATOM 800 C CA . LYS A 1 104 ? -1.496 3.310 7.033 1.00 95.69 104 LYS A CA 1
ATOM 801 C C . LYS A 1 104 ? -2.714 3.643 7.891 1.00 95.69 104 LYS A C 1
ATOM 803 O O . LYS A 1 104 ? -2.645 3.558 9.116 1.00 95.69 104 LYS A O 1
ATOM 808 N N . GLU A 1 105 ? -3.817 4.022 7.254 1.00 96.25 105 GLU A N 1
ATOM 809 C CA . GLU A 1 105 ? -5.059 4.366 7.950 1.00 96.25 105 GLU A CA 1
ATOM 810 C C . GLU A 1 105 ? -5.651 3.150 8.678 1.00 96.25 105 GLU A C 1
ATOM 812 O O . GLU A 1 105 ? -6.118 3.283 9.808 1.00 96.25 105 GLU A O 1
ATOM 817 N N . LEU A 1 106 ? -5.574 1.955 8.081 1.00 96.56 106 LEU A N 1
ATOM 818 C CA . LEU A 1 106 ? -6.022 0.709 8.699 1.00 96.56 106 LEU A CA 1
ATOM 819 C C . LEU A 1 106 ? -5.167 0.332 9.913 1.00 96.56 106 LEU A C 1
ATOM 821 O O . LEU A 1 106 ? -5.722 -0.005 10.958 1.00 96.56 106 LEU A O 1
ATOM 825 N N . THR A 1 107 ? -3.839 0.445 9.820 1.00 96.19 107 THR A N 1
ATOM 826 C CA . THR A 1 107 ? -2.944 0.208 10.963 1.00 96.19 107 THR A CA 1
ATOM 827 C C . THR A 1 107 ? -3.208 1.182 12.097 1.00 96.19 107 THR A C 1
ATOM 829 O O . THR A 1 107 ? -3.323 0.769 13.250 1.00 96.19 107 TH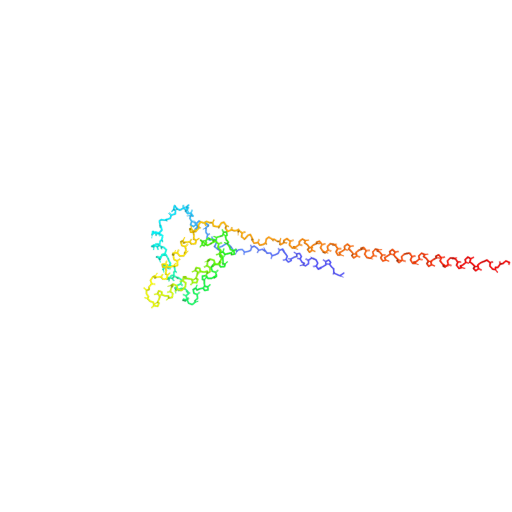R A O 1
ATOM 832 N N . LYS A 1 108 ? -3.397 2.466 11.786 1.00 95.31 108 LYS A N 1
ATOM 833 C CA . LYS A 1 108 ? -3.765 3.464 12.792 1.00 95.31 108 LYS A CA 1
ATOM 834 C C . LYS A 1 108 ? -5.118 3.149 13.436 1.00 95.31 108 LYS A C 1
ATOM 836 O O . LYS A 1 108 ? -5.235 3.200 14.657 1.00 95.31 108 LYS A O 1
ATOM 841 N N . ALA A 1 109 ? -6.123 2.791 12.636 1.00 96.62 109 ALA A N 1
ATOM 842 C CA . ALA A 1 109 ? -7.445 2.420 13.130 1.00 96.62 109 ALA A CA 1
ATOM 843 C C . ALA A 1 109 ? -7.398 1.191 14.048 1.00 96.62 109 ALA A C 1
ATOM 845 O O . ALA A 1 109 ? -8.078 1.174 15.074 1.00 96.62 109 ALA A O 1
ATOM 846 N N . ARG A 1 110 ? -6.577 0.189 13.712 1.00 96.31 110 ARG A N 1
ATOM 847 C CA . ARG A 1 110 ? -6.357 -0.987 14.560 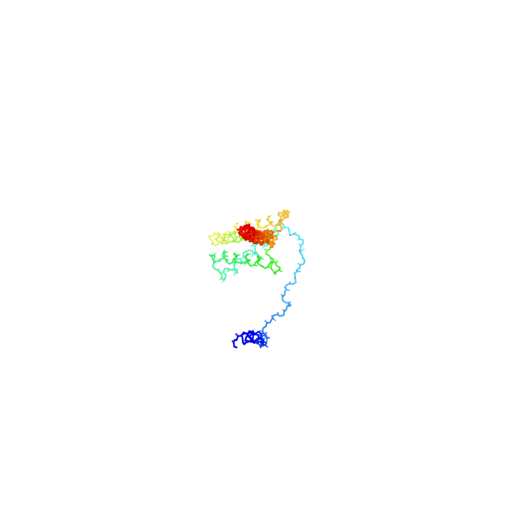1.00 96.31 110 ARG A CA 1
ATOM 848 C C . ARG A 1 110 ? -5.728 -0.603 15.892 1.00 96.31 110 ARG A C 1
ATOM 850 O O . ARG A 1 110 ? -6.227 -1.014 16.935 1.00 96.31 110 ARG A O 1
ATOM 857 N N . TRP A 1 111 ? -4.688 0.223 15.858 1.00 94.88 111 TRP A N 1
ATOM 858 C CA . TRP A 1 111 ? -4.008 0.677 17.066 1.00 94.88 111 TRP A CA 1
ATOM 859 C C . TRP A 1 111 ? -4.952 1.458 17.994 1.00 94.88 111 TRP A C 1
ATOM 861 O O . TRP A 1 111 ? -5.034 1.170 19.185 1.00 94.88 111 TRP A O 1
ATOM 871 N N . GLU A 1 112 ? -5.764 2.365 17.440 1.00 95.38 112 GLU A N 1
ATOM 872 C CA . GLU A 1 112 ? -6.804 3.077 18.197 1.00 95.38 112 GLU A CA 1
ATOM 873 C C . GLU A 1 112 ? -7.875 2.136 18.771 1.00 95.38 112 GLU A C 1
ATOM 875 O O . GLU A 1 112 ? -8.359 2.356 19.885 1.00 95.38 112 GLU A O 1
ATOM 880 N N . TYR A 1 113 ? -8.257 1.094 18.029 1.00 95.31 113 TYR A N 1
ATOM 881 C CA . TYR A 1 113 ? -9.200 0.084 18.503 1.00 95.31 113 TYR A CA 1
ATOM 882 C C . TYR A 1 113 ? -8.630 -0.710 19.682 1.00 95.31 113 TYR A C 1
ATOM 884 O O . TYR A 1 113 ? -9.349 -0.949 20.647 1.00 95.31 113 TYR A O 1
ATOM 892 N N . LEU A 1 114 ? -7.351 -1.082 19.641 1.00 94.75 114 LEU A N 1
ATOM 893 C CA . LEU A 1 114 ? -6.693 -1.799 20.736 1.00 94.75 114 LEU A CA 1
ATOM 894 C C . LEU A 1 114 ? -6.503 -0.922 21.979 1.00 94.75 114 LEU A C 1
ATOM 896 O O . LEU A 1 114 ? -6.732 -1.388 23.091 1.00 94.75 114 LEU A O 1
ATOM 900 N N . GLU A 1 115 ? -6.133 0.347 21.803 1.00 95.50 115 GLU A N 1
ATOM 901 C CA . GLU A 1 115 ? -5.894 1.271 22.918 1.00 95.50 115 GLU A CA 1
ATOM 902 C C . GLU A 1 115 ? -7.201 1.718 23.595 1.00 95.50 115 GLU A C 1
ATOM 904 O O . GLU A 1 115 ? -7.271 1.826 24.819 1.00 95.50 115 GLU A O 1
ATOM 909 N N . LYS A 1 116 ? -8.249 1.997 22.806 1.00 96.50 116 LYS A N 1
ATOM 910 C CA . LYS A 1 116 ? -9.472 2.675 23.282 1.00 96.50 116 LYS A CA 1
ATOM 911 C C . LYS A 1 116 ? -10.737 1.823 23.185 1.00 96.50 116 LYS A C 1
ATOM 913 O O . LYS A 1 116 ? -11.783 2.265 23.652 1.00 96.50 116 LYS A O 1
ATOM 918 N N . GLY A 1 117 ? -10.691 0.664 22.525 1.00 95.12 117 GLY A N 1
ATOM 919 C CA . GLY A 1 117 ? -11.873 -0.160 22.237 1.00 95.12 117 GLY A CA 1
ATOM 920 C C . GLY A 1 117 ? -12.866 0.488 21.262 1.00 95.12 117 GLY A C 1
ATOM 921 O O . GLY A 1 117 ? -14.049 0.161 21.283 1.00 95.12 117 GLY A O 1
ATOM 922 N N . SER A 1 118 ? -12.426 1.462 20.457 1.00 95.50 118 SER A N 1
ATOM 923 C CA . SER A 1 118 ? -13.302 2.334 19.662 1.00 95.50 118 SER A CA 1
ATOM 924 C C . SER A 1 118 ? -13.271 2.009 18.167 1.00 95.50 118 SER A C 1
ATOM 926 O O . SER A 1 118 ? -12.212 1.998 17.547 1.00 95.50 118 SER A O 1
ATOM 928 N N . ASP A 1 119 ? -14.448 1.893 17.548 1.00 96.44 119 ASP A N 1
ATOM 929 C CA . ASP A 1 119 ? -14.600 1.609 16.108 1.00 96.44 119 ASP A CA 1
ATOM 930 C C . ASP A 1 119 ? -14.446 2.835 15.199 1.00 96.44 119 ASP A C 1
ATOM 932 O O . ASP A 1 119 ? -14.508 2.725 13.973 1.00 96.44 119 ASP A O 1
ATOM 936 N N . LYS A 1 120 ? -14.252 4.024 15.780 1.00 96.69 120 LYS A N 1
ATOM 937 C CA . LYS A 1 120 ? -14.192 5.295 15.037 1.00 96.69 120 LYS A CA 1
ATOM 938 C C . LYS A 1 120 ? -13.121 5.298 13.941 1.00 96.69 120 LYS A C 1
ATOM 940 O O . LYS A 1 120 ? -13.360 5.858 12.868 1.00 96.69 120 LYS A O 1
ATOM 945 N N . GLY A 1 121 ? -11.981 4.649 14.190 1.00 97.19 121 GLY A N 1
ATOM 946 C CA . GLY A 1 121 ? -10.925 4.469 13.197 1.00 97.19 121 GLY A CA 1
ATOM 947 C C . GLY A 1 121 ? -11.439 3.706 11.975 1.00 97.19 121 GLY A C 1
ATOM 948 O O . GLY A 1 121 ? -11.416 4.234 10.866 1.00 97.19 121 GLY A O 1
ATOM 949 N N . TYR A 1 122 ? -12.017 2.518 12.178 1.00 97.56 122 TYR A N 1
ATOM 950 C CA . TYR A 1 122 ? -12.574 1.699 11.094 1.00 97.56 122 TYR A CA 1
ATOM 951 C C . TYR A 1 122 ? -13.691 2.409 10.319 1.00 97.56 122 TYR A C 1
ATOM 953 O O . TYR A 1 122 ? -13.718 2.346 9.091 1.00 97.56 122 TYR A O 1
ATOM 961 N N . VAL A 1 123 ? -14.578 3.140 11.007 1.00 97.00 123 VAL A N 1
ATOM 962 C CA . VAL A 1 123 ? -15.616 3.965 10.358 1.00 97.00 123 VAL A CA 1
ATOM 963 C C . VAL A 1 123 ? -14.982 4.978 9.401 1.00 97.00 123 VAL A C 1
ATOM 965 O O . VAL A 1 123 ? -15.455 5.158 8.278 1.00 97.00 123 VAL A O 1
ATOM 968 N N . THR A 1 124 ? -13.896 5.626 9.824 1.00 96.44 124 THR A N 1
ATOM 969 C CA . THR A 1 124 ? -13.182 6.618 9.010 1.00 96.44 124 THR A CA 1
ATOM 970 C C . THR A 1 124 ? -12.523 5.968 7.794 1.00 96.44 124 THR A C 1
ATOM 972 O O . THR A 1 124 ? -12.704 6.453 6.677 1.00 96.44 124 THR A O 1
ATOM 975 N N . VAL A 1 125 ? -11.847 4.829 7.981 1.00 96.31 125 VAL A N 1
ATOM 976 C CA . VAL A 1 125 ? -11.225 4.058 6.890 1.00 96.31 125 VAL A CA 1
ATOM 977 C C . VAL A 1 125 ? -12.265 3.655 5.842 1.00 96.31 125 VAL A C 1
ATOM 979 O O . VAL A 1 125 ? -12.086 3.939 4.658 1.00 96.31 125 VAL A O 1
ATOM 982 N N . CYS A 1 126 ? -13.384 3.064 6.268 1.00 95.31 126 CYS A N 1
ATOM 983 C CA . CYS A 1 126 ? -14.459 2.638 5.371 1.00 95.31 126 CYS A CA 1
ATOM 984 C C . CYS A 1 126 ? -15.087 3.807 4.608 1.00 95.31 126 CYS A C 1
ATOM 986 O O . CYS A 1 126 ? -15.336 3.699 3.408 1.00 95.31 126 CYS A O 1
ATOM 988 N N . LYS A 1 127 ? -15.297 4.949 5.271 1.00 94.25 127 LYS A N 1
ATOM 989 C CA . LYS A 1 127 ? -15.819 6.157 4.623 1.00 94.25 127 LYS A CA 1
ATOM 990 C C . LYS A 1 127 ? -14.859 6.675 3.551 1.00 94.25 127 LYS A C 1
ATOM 992 O O . LYS A 1 127 ? -15.298 6.979 2.443 1.00 94.25 127 LYS A O 1
ATOM 997 N N . ASN A 1 128 ? -13.566 6.746 3.862 1.00 91.38 128 ASN A N 1
ATOM 998 C CA . ASN A 1 128 ? -12.536 7.200 2.927 1.00 91.38 128 ASN A CA 1
ATOM 999 C C . ASN A 1 128 ? -12.417 6.252 1.726 1.00 91.38 128 ASN A C 1
ATOM 1001 O O . ASN A 1 128 ? -12.320 6.713 0.589 1.00 91.38 128 ASN A O 1
ATOM 1005 N N . TYR A 1 129 ? -12.484 4.940 1.965 1.00 91.00 129 TYR A N 1
ATOM 1006 C CA . TYR A 1 129 ? -12.501 3.928 0.909 1.00 91.00 129 TYR A CA 1
ATOM 1007 C C . TYR A 1 129 ? -13.745 4.051 0.019 1.00 91.00 129 TYR A C 1
ATOM 1009 O O . TYR A 1 129 ? -13.634 4.103 -1.202 1.00 91.00 129 TYR A O 1
ATOM 1017 N N . TRP A 1 130 ? -14.937 4.179 0.611 1.00 89.69 130 TRP A N 1
ATOM 1018 C CA . TRP A 1 130 ? -16.177 4.361 -0.146 1.00 89.69 130 TRP A CA 1
ATOM 1019 C C . TRP A 1 130 ? -16.105 5.588 -1.055 1.00 89.69 130 TRP A C 1
ATOM 1021 O O . TRP A 1 130 ? -16.446 5.514 -2.236 1.00 89.69 130 TRP A O 1
ATOM 1031 N N . GLN A 1 131 ? -15.620 6.706 -0.512 1.00 88.81 131 GLN A N 1
ATOM 1032 C CA . GLN A 1 131 ? -15.459 7.956 -1.244 1.00 88.81 131 GLN A CA 1
ATOM 1033 C C . GLN A 1 131 ? -14.426 7.848 -2.364 1.00 88.81 131 GLN A C 1
ATOM 1035 O O . GLN A 1 131 ? -14.670 8.382 -3.439 1.00 88.81 131 GLN A O 1
ATOM 1040 N N . SER A 1 132 ? -13.299 7.166 -2.161 1.00 82.50 132 SER A N 1
ATOM 1041 C CA . SER A 1 132 ? -12.275 7.015 -3.203 1.00 82.50 132 SER A CA 1
ATOM 1042 C C . SER A 1 132 ? -12.709 6.057 -4.320 1.00 82.50 132 SER A C 1
ATOM 1044 O O . SER A 1 132 ? -12.428 6.314 -5.496 1.00 82.50 132 SER A O 1
ATOM 1046 N N . ALA A 1 133 ? -13.455 5.004 -3.973 1.00 80.69 133 ALA A N 1
ATOM 1047 C CA . ALA A 1 133 ? -14.028 4.050 -4.917 1.00 80.69 133 ALA A CA 1
ATOM 1048 C C . ALA A 1 133 ? -15.161 4.671 -5.758 1.00 80.69 133 ALA A C 1
ATOM 1050 O O . ALA A 1 133 ? -15.193 4.487 -6.975 1.00 80.69 133 ALA A O 1
ATOM 1051 N N . HIS A 1 134 ? -16.047 5.455 -5.131 1.00 76.25 134 HIS A N 1
ATOM 1052 C CA . HIS A 1 134 ? -17.244 6.035 -5.764 1.00 76.25 134 HIS A CA 1
ATOM 1053 C C . HIS A 1 134 ? -17.090 7.494 -6.193 1.00 76.25 134 HIS A C 1
ATOM 1055 O O . HIS A 1 134 ? -17.998 8.049 -6.820 1.00 76.25 134 HIS A O 1
ATOM 1061 N N . ALA A 1 135 ? -15.958 8.140 -5.899 1.00 68.94 135 ALA A N 1
ATOM 1062 C CA . ALA A 1 135 ? -15.600 9.378 -6.569 1.00 68.94 135 ALA A CA 1
ATOM 1063 C C . ALA A 1 135 ? -15.653 9.097 -8.072 1.00 68.94 135 ALA A C 1
ATOM 1065 O O . ALA A 1 135 ? -14.922 8.225 -8.562 1.00 68.94 135 ALA A O 1
ATOM 1066 N N . LYS A 1 136 ? -16.561 9.806 -8.774 1.00 49.72 136 LYS A N 1
ATOM 1067 C CA . LYS A 1 136 ? -16.722 9.734 -10.234 1.00 49.72 136 LYS A CA 1
ATOM 1068 C C . LYS A 1 136 ? -15.335 9.591 -10.839 1.00 49.72 136 LYS A C 1
ATOM 1070 O O . LYS A 1 136 ? -14.463 10.372 -10.450 1.00 49.72 136 LYS A O 1
ATOM 1075 N N . PRO A 1 137 ? -15.102 8.606 -11.721 1.00 44.69 137 PRO A N 1
ATOM 1076 C CA . PRO A 1 137 ? -13.773 8.369 -12.232 1.00 44.69 137 PRO A CA 1
ATOM 1077 C C . PRO A 1 137 ? -13.298 9.657 -12.895 1.00 44.69 137 PRO A C 1
ATOM 1079 O O . PRO A 1 137 ? -13.694 9.994 -14.007 1.00 44.69 137 PRO A O 1
ATOM 1082 N N . PHE A 1 138 ? -12.402 10.371 -12.219 1.00 42.22 138 PHE A N 1
ATOM 1083 C CA . PHE A 1 138 ? -11.324 10.992 -12.945 1.00 42.22 138 PHE A CA 1
ATOM 1084 C C . PHE A 1 138 ? -10.668 9.807 -13.628 1.00 42.22 138 PHE A C 1
ATOM 1086 O O . PHE A 1 138 ? -10.143 8.946 -12.923 1.00 42.22 138 PHE A O 1
ATOM 1093 N N . LEU A 1 139 ? -10.855 9.678 -14.944 1.00 38.50 139 LEU A N 1
ATOM 1094 C CA . LEU A 1 139 ? -10.174 8.674 -15.748 1.00 38.50 139 LEU A CA 1
ATOM 1095 C C . LEU A 1 139 ? -8.696 8.810 -15.384 1.00 38.50 139 LEU A C 1
ATOM 1097 O O . LEU A 1 139 ? -8.079 9.808 -15.776 1.00 38.50 139 LEU A O 1
ATOM 1101 N N . PRO A 1 140 ? -8.129 7.906 -14.562 1.00 44.00 140 PRO A N 1
ATOM 1102 C CA . PRO A 1 140 ? -6.727 8.006 -14.239 1.00 44.00 140 PRO A CA 1
ATOM 1103 C C . PRO A 1 140 ? -6.055 7.800 -15.585 1.00 44.00 140 PRO A C 1
ATOM 1105 O O . PRO A 1 140 ? -6.352 6.816 -16.269 1.00 44.00 140 PRO A O 1
ATOM 1108 N N . LYS A 1 141 ? -5.217 8.748 -16.019 1.00 40.41 141 LYS A N 1
ATOM 1109 C CA . LYS A 1 141 ? -4.314 8.473 -17.134 1.00 40.41 141 LYS A CA 1
ATOM 1110 C C . LYS A 1 141 ? -3.610 7.189 -16.739 1.00 40.41 141 LYS A C 1
ATOM 1112 O O . LYS A 1 141 ? -2.834 7.217 -15.787 1.00 40.41 141 LYS A O 1
ATOM 1117 N N . VAL A 1 142 ? -3.948 6.088 -17.408 1.00 45.34 142 VAL A N 1
ATOM 1118 C CA . VAL A 1 142 ? -3.256 4.814 -17.269 1.00 45.34 142 VAL A CA 1
ATOM 1119 C C . VAL A 1 142 ? -1.788 5.180 -17.386 1.00 45.34 142 VAL A C 1
ATOM 1121 O O . VAL A 1 142 ? -1.346 5.605 -18.458 1.00 45.34 142 VAL A O 1
ATOM 1124 N N . HIS A 1 143 ? -1.053 5.132 -16.274 1.00 44.12 143 HIS A N 1
ATOM 1125 C CA . HIS A 1 143 ? 0.394 5.170 -16.336 1.00 44.12 143 HIS A CA 1
ATOM 1126 C C . HIS A 1 143 ? 0.750 3.821 -16.933 1.00 44.12 143 HIS A C 1
ATOM 1128 O O . HIS A 1 143 ? 0.980 2.836 -16.243 1.00 44.12 143 HIS A O 1
ATOM 1134 N N . ARG A 1 144 ? 0.684 3.767 -18.267 1.00 46.69 144 ARG A N 1
ATOM 1135 C CA . ARG A 1 144 ? 1.392 2.766 -19.037 1.00 46.69 144 ARG A CA 1
ATOM 1136 C C . ARG A 1 144 ? 2.816 2.851 -18.471 1.00 46.69 144 ARG A C 1
ATOM 1138 O O . ARG A 1 144 ? 3.321 3.981 -18.407 1.00 46.69 144 ARG A O 1
ATOM 1145 N N . PRO A 1 145 ? 3.425 1.741 -18.003 1.00 58.91 145 PRO A N 1
ATOM 1146 C CA . PRO A 1 145 ? 4.843 1.763 -17.646 1.00 58.91 145 PRO A CA 1
ATOM 1147 C C . PRO A 1 145 ? 5.551 2.511 -18.771 1.00 58.91 145 PRO A C 1
ATOM 1149 O O . PRO A 1 145 ? 5.115 2.324 -19.917 1.00 58.91 145 PRO A O 1
ATOM 1152 N N . PRO A 1 146 ? 6.505 3.420 -18.484 1.00 51.59 146 PRO A N 1
ATOM 1153 C CA . PRO A 1 146 ? 7.143 4.196 -19.533 1.00 51.59 146 PRO A CA 1
ATOM 1154 C C . PRO A 1 146 ? 7.552 3.202 -20.613 1.00 51.59 146 PRO A C 1
ATOM 1156 O O . PRO A 1 146 ? 8.418 2.357 -20.390 1.00 51.59 146 PRO A O 1
ATOM 1159 N N . GLY A 1 147 ? 6.835 3.229 -21.746 1.00 51.91 147 GLY A N 1
ATOM 1160 C CA . GLY A 1 147 ? 7.205 2.407 -22.886 1.00 51.91 147 GLY A CA 1
ATOM 1161 C C . GLY A 1 147 ? 8.663 2.735 -23.179 1.00 51.91 147 GLY A C 1
ATOM 1162 O O . GLY A 1 147 ? 9.052 3.872 -22.878 1.00 51.91 147 GLY A O 1
ATOM 1163 N N . PRO A 1 148 ? 9.463 1.777 -23.691 1.00 60.25 148 PRO A N 1
ATOM 1164 C CA . PRO A 1 148 ? 10.892 1.976 -23.926 1.00 60.25 148 PRO A CA 1
ATOM 1165 C C . PRO A 1 148 ? 11.097 3.381 -24.476 1.00 60.25 148 PRO A C 1
ATOM 1167 O O . PRO A 1 148 ? 10.508 3.764 -25.491 1.00 60.25 148 PRO A O 1
ATOM 1170 N N . THR A 1 149 ? 11.744 4.195 -23.648 1.00 55.78 149 THR A N 1
ATOM 1171 C CA . THR A 1 149 ? 11.614 5.645 -23.656 1.00 55.78 149 THR A CA 1
ATOM 1172 C C . THR A 1 149 ? 11.914 6.172 -25.050 1.00 55.78 149 THR A C 1
ATOM 1174 O O . THR A 1 149 ? 12.896 5.790 -25.680 1.00 55.78 149 THR A O 1
ATOM 1177 N N . GLN A 1 150 ? 11.097 7.107 -25.536 1.00 53.34 150 GLN A N 1
ATOM 1178 C CA . GLN A 1 150 ? 11.339 7.816 -26.800 1.00 53.34 150 GLN A CA 1
ATOM 1179 C C . GLN A 1 150 ? 12.738 8.484 -26.846 1.00 53.34 150 GLN A C 1
ATOM 1181 O O . GLN A 1 150 ? 13.250 8.822 -27.912 1.00 53.34 150 GLN A O 1
ATOM 1186 N N . LEU A 1 151 ? 13.392 8.607 -25.685 1.00 57.66 151 LEU A N 1
ATOM 1187 C CA . LEU A 1 151 ? 14.777 9.029 -25.524 1.00 57.66 151 LEU A CA 1
ATOM 1188 C C . LEU A 1 151 ? 15.803 8.056 -26.141 1.00 57.66 151 LEU A C 1
ATOM 1190 O O . LEU A 1 151 ? 16.881 8.493 -26.525 1.00 57.66 151 LEU A O 1
ATOM 1194 N N . GLN A 1 152 ? 15.489 6.767 -26.299 1.00 64.69 152 GLN A N 1
ATOM 1195 C CA . GLN A 1 152 ? 16.420 5.760 -26.828 1.00 64.69 152 GLN A CA 1
ATOM 1196 C C . GLN A 1 152 ? 16.712 5.934 -28.331 1.00 64.69 152 GLN A C 1
ATOM 1198 O O . GLN A 1 152 ? 17.812 5.626 -28.788 1.00 64.69 152 GLN A O 1
ATOM 1203 N N . TRP A 1 153 ? 15.779 6.507 -29.100 1.00 76.50 153 TRP A N 1
ATOM 1204 C CA . TRP A 1 153 ? 15.978 6.771 -30.533 1.00 76.50 153 TRP A CA 1
ATOM 1205 C C . TRP A 1 153 ? 16.920 7.950 -30.806 1.00 76.50 153 TRP A C 1
ATOM 1207 O O . TRP A 1 153 ? 17.681 7.919 -31.771 1.00 76.50 153 TRP A O 1
ATOM 1217 N N . TRP A 1 154 ? 16.925 8.972 -29.947 1.00 84.19 154 TRP A N 1
ATOM 1218 C CA . TRP A 1 154 ? 17.821 10.123 -30.106 1.00 84.19 154 TRP A CA 1
ATOM 1219 C C . TRP A 1 154 ? 19.283 9.736 -29.873 1.00 84.19 154 TRP A C 1
ATOM 1221 O O . TRP A 1 154 ? 20.153 10.156 -30.632 1.00 84.19 154 TRP A O 1
ATOM 1231 N N . TRP A 1 155 ? 19.558 8.862 -28.899 1.00 84.50 155 TRP A N 1
ATOM 1232 C CA . TRP A 1 155 ? 20.897 8.297 -28.706 1.00 84.50 155 TRP A CA 1
ATOM 1233 C C . TRP A 1 155 ? 21.346 7.449 -29.901 1.00 84.50 155 TRP A C 1
ATOM 1235 O O . TRP A 1 155 ? 22.493 7.567 -30.323 1.00 84.50 155 TRP A O 1
ATOM 1245 N N . ALA A 1 156 ? 20.448 6.664 -30.507 1.00 86.12 156 ALA A N 1
ATOM 1246 C CA . ALA A 1 156 ? 20.758 5.920 -31.730 1.00 86.12 156 ALA A CA 1
ATOM 1247 C C . ALA A 1 156 ? 21.100 6.852 -32.910 1.00 86.12 156 ALA A C 1
ATOM 1249 O O . ALA A 1 156 ? 22.063 6.597 -33.634 1.00 86.12 156 ALA A O 1
ATOM 1250 N N . LEU A 1 157 ? 20.379 7.970 -33.066 1.00 91.00 157 LEU A N 1
ATOM 1251 C CA . LEU A 1 157 ? 20.698 8.999 -34.063 1.00 91.00 157 LEU A CA 1
ATOM 1252 C C . LEU A 1 157 ? 22.041 9.686 -33.783 1.00 91.00 157 LEU A C 1
ATOM 1254 O O . LEU A 1 157 ? 22.817 9.886 -34.713 1.00 91.00 157 LEU A O 1
ATOM 1258 N N . LEU A 1 158 ? 22.356 10.005 -32.526 1.00 92.75 158 LEU A N 1
ATOM 1259 C CA . LEU A 1 158 ? 23.651 10.586 -32.153 1.00 92.75 158 LEU A CA 1
ATOM 1260 C C . LEU A 1 158 ? 24.813 9.623 -32.428 1.00 92.75 158 LEU A C 1
ATOM 1262 O O . LEU A 1 158 ? 25.837 10.033 -32.977 1.00 92.75 158 LEU A O 1
ATOM 1266 N N . ILE A 1 159 ? 24.649 8.335 -32.115 1.00 93.50 159 ILE A N 1
ATOM 1267 C CA . ILE A 1 159 ? 25.648 7.300 -32.413 1.00 93.50 159 ILE A CA 1
ATOM 1268 C C . ILE A 1 159 ? 25.833 7.172 -33.930 1.00 93.50 159 ILE A C 1
ATOM 1270 O O . ILE A 1 159 ? 26.963 7.197 -34.414 1.00 93.50 159 ILE A O 1
ATOM 1274 N N . PHE A 1 160 ? 24.745 7.130 -34.698 1.00 93.81 160 PHE A N 1
ATOM 1275 C CA . PHE A 1 160 ? 24.820 7.056 -36.156 1.00 93.81 160 PHE A CA 1
ATOM 1276 C C . PHE A 1 160 ? 25.506 8.290 -36.770 1.00 93.81 160 PHE A C 1
ATOM 1278 O O . PHE A 1 160 ? 26.436 8.152 -37.566 1.00 93.81 160 PHE A O 1
ATOM 1285 N N . LEU A 1 161 ? 25.111 9.501 -36.363 1.00 95.62 161 LEU A N 1
ATOM 1286 C CA . LEU A 1 161 ? 25.694 10.752 -36.860 1.00 95.62 161 LEU A CA 1
ATOM 1287 C C . LEU A 1 161 ? 27.169 10.902 -36.476 1.00 95.62 161 LEU A C 1
ATOM 1289 O O . LEU A 1 161 ? 27.968 11.335 -37.306 1.00 95.62 161 LEU A O 1
ATOM 1293 N N . SER A 1 162 ? 27.554 10.514 -35.257 1.00 94.50 162 SER A N 1
ATOM 1294 C CA . SER A 1 162 ? 28.961 10.530 -34.836 1.00 94.50 162 SER A CA 1
ATOM 1295 C C . SER A 1 162 ? 29.818 9.548 -35.644 1.00 94.50 162 SER A C 1
ATOM 1297 O O . SER A 1 162 ? 30.920 9.911 -36.062 1.00 94.50 162 SER A O 1
ATOM 1299 N N . GLY A 1 163 ? 29.292 8.359 -35.964 1.00 95.75 163 GLY A N 1
ATOM 1300 C CA . GLY A 1 163 ? 29.942 7.395 -36.853 1.00 95.75 163 GLY A CA 1
ATOM 1301 C C . GLY A 1 163 ? 30.150 7.940 -38.270 1.00 95.75 163 GLY A C 1
ATOM 1302 O O . GLY A 1 163 ? 31.269 7.912 -38.786 1.00 95.75 163 GLY A O 1
ATOM 1303 N N . VAL A 1 164 ? 29.107 8.511 -38.885 1.00 96.31 164 VAL A N 1
ATOM 1304 C CA . VAL A 1 164 ? 29.198 9.136 -40.221 1.00 96.31 164 VAL A CA 1
ATOM 1305 C C . VAL A 1 164 ? 30.193 10.298 -40.223 1.00 96.31 164 VAL A C 1
ATOM 1307 O O . VAL A 1 164 ? 31.004 10.422 -41.143 1.00 96.31 164 VAL A O 1
ATOM 1310 N N . PHE A 1 165 ? 30.179 11.131 -39.182 1.00 96.00 165 PHE A N 1
ATOM 1311 C CA . PHE A 1 165 ? 31.105 12.251 -39.050 1.00 96.00 165 PHE A CA 1
ATOM 1312 C C . PHE A 1 165 ? 32.564 11.786 -38.935 1.00 96.00 165 PHE A C 1
ATOM 1314 O O . PHE A 1 165 ? 33.433 12.336 -39.612 1.00 96.00 165 PHE A O 1
ATOM 1321 N N . ALA A 1 166 ? 32.843 10.738 -38.154 1.00 96.19 166 ALA A N 1
ATOM 1322 C CA . ALA A 1 166 ? 34.182 10.159 -38.050 1.00 96.19 166 ALA A CA 1
ATOM 1323 C C . ALA A 1 166 ? 34.682 9.626 -39.405 1.00 96.19 166 ALA A C 1
ATOM 1325 O O . ALA A 1 166 ? 35.798 9.947 -39.821 1.00 96.19 166 ALA A O 1
ATOM 1326 N N . VAL A 1 167 ? 33.838 8.891 -40.140 1.00 94.50 167 VAL A N 1
ATOM 1327 C CA . VAL A 1 167 ? 34.160 8.404 -41.495 1.00 94.50 167 VAL A CA 1
ATOM 1328 C C . VAL A 1 167 ? 34.429 9.569 -42.450 1.00 94.50 167 VAL A C 1
ATOM 1330 O O . VAL A 1 167 ? 35.407 9.544 -43.201 1.00 94.50 167 VAL A O 1
ATOM 1333 N N . TYR A 1 168 ? 33.617 10.626 -42.392 1.00 96.06 168 TYR A N 1
ATOM 1334 C CA . TYR A 1 168 ? 33.819 11.832 -43.193 1.00 96.06 168 TYR A CA 1
ATOM 1335 C C . TYR A 1 168 ? 35.164 12.511 -42.893 1.00 96.06 168 TYR A C 1
ATOM 1337 O O . TYR A 1 168 ? 35.878 12.895 -43.823 1.00 96.06 168 TYR A O 1
ATOM 1345 N N . LEU A 1 169 ? 35.552 12.627 -41.618 1.00 94.62 169 LEU A N 1
ATOM 1346 C CA . LEU A 1 169 ? 36.844 13.201 -41.230 1.00 94.62 169 LEU A CA 1
ATOM 1347 C C . LEU A 1 169 ? 38.024 12.361 -41.728 1.00 94.62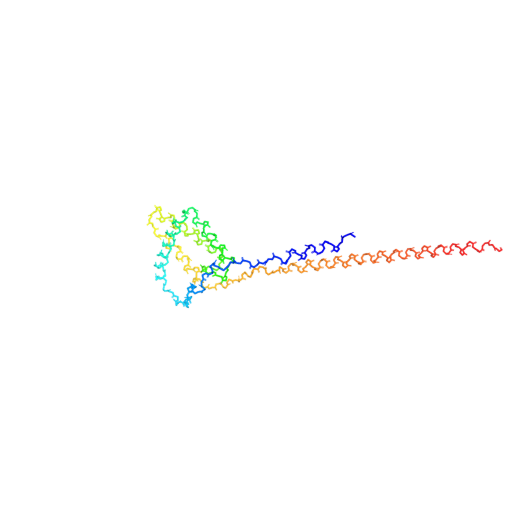 169 LEU A C 1
ATOM 1349 O O . LEU A 1 169 ? 38.982 12.924 -42.263 1.00 94.62 169 LEU A O 1
ATOM 1353 N N . VAL A 1 170 ? 37.947 11.032 -41.613 1.00 93.12 170 VAL A N 1
ATOM 1354 C CA . VAL A 1 170 ? 38.977 10.119 -42.135 1.00 93.12 170 VAL A CA 1
ATOM 1355 C C . VAL A 1 170 ? 39.102 10.260 -43.652 1.00 93.12 170 VAL A C 1
ATOM 1357 O O . VAL A 1 170 ? 40.206 10.454 -44.160 1.00 93.12 170 VAL A O 1
ATOM 1360 N N . ASN A 1 171 ? 37.983 10.261 -44.382 1.00 92.12 171 ASN A N 1
ATOM 1361 C CA . ASN A 1 171 ? 37.987 10.435 -45.834 1.00 92.12 171 ASN A CA 1
ATOM 1362 C C . ASN A 1 171 ? 38.577 11.796 -46.244 1.00 92.12 171 ASN A C 1
ATOM 1364 O O . ASN A 1 171 ? 39.441 11.879 -47.117 1.00 92.12 171 ASN A O 1
ATOM 1368 N N . ARG A 1 172 ? 38.188 12.876 -45.556 1.00 93.31 172 ARG A N 1
ATOM 1369 C CA . ARG A 1 172 ? 38.720 14.222 -45.807 1.00 93.31 172 ARG A CA 1
ATOM 1370 C C . ARG A 1 172 ? 40.228 14.297 -45.566 1.00 93.31 172 ARG A C 1
ATOM 1372 O O . ARG A 1 172 ? 40.931 14.963 -46.330 1.00 93.31 172 ARG A O 1
ATOM 1379 N N . ASN A 1 173 ? 40.727 13.636 -44.525 1.00 89.19 173 ASN A N 1
ATOM 1380 C CA . ASN A 1 173 ? 42.157 13.584 -44.226 1.00 89.19 173 ASN A CA 1
ATOM 1381 C C . ASN A 1 173 ? 42.928 12.768 -45.272 1.00 89.19 173 ASN A C 1
ATOM 1383 O O . ASN A 1 173 ? 43.981 13.223 -45.720 1.00 89.19 173 ASN A O 1
ATOM 1387 N N . ASN A 1 174 ? 42.375 11.645 -45.739 1.00 87.50 174 ASN A N 1
ATOM 1388 C CA . ASN A 1 174 ? 42.956 10.859 -46.832 1.00 87.50 174 ASN A CA 1
ATOM 1389 C C . ASN A 1 174 ? 43.061 11.671 -48.130 1.00 87.50 174 ASN A C 1
ATOM 1391 O O . ASN A 1 174 ? 44.138 11.742 -48.716 1.00 87.50 174 ASN A O 1
ATOM 1395 N N . VAL A 1 175 ? 42.002 12.386 -48.528 1.00 90.62 175 VAL A N 1
ATOM 1396 C CA . VAL A 1 175 ? 42.026 13.245 -49.730 1.00 90.62 175 VAL A CA 1
ATOM 1397 C C . VAL A 1 175 ? 43.084 14.348 -49.619 1.00 90.62 175 VAL A C 1
ATOM 1399 O O . VAL A 1 175 ? 43.798 14.628 -50.585 1.00 90.62 175 VAL A O 1
ATOM 1402 N N . LYS A 1 176 ? 43.224 14.977 -48.443 1.00 87.69 176 LYS A N 1
ATOM 1403 C CA . LYS A 1 176 ? 44.276 15.982 -48.208 1.00 87.69 176 LYS A CA 1
ATOM 1404 C C . LYS A 1 176 ? 45.678 15.376 -48.295 1.00 87.69 176 LYS A C 1
ATOM 1406 O O . LYS A 1 176 ? 46.567 16.024 -48.845 1.00 87.69 176 LYS A O 1
ATOM 1411 N N . SER A 1 177 ? 45.868 14.162 -47.778 1.00 89.31 177 SER A N 1
ATOM 1412 C CA . SER A 1 177 ? 47.136 13.430 -47.877 1.00 89.31 177 SER A CA 1
ATOM 1413 C C . SER A 1 177 ? 47.512 13.168 -49.339 1.00 89.31 177 SER A C 1
ATOM 1415 O O . SER A 1 177 ? 48.612 13.517 -49.767 1.00 89.31 177 SER A O 1
ATOM 1417 N N . SER A 1 178 ? 46.564 12.686 -50.151 1.00 88.25 178 SER A N 1
ATOM 1418 C CA . SER A 1 178 ? 46.787 12.430 -51.579 1.00 88.25 178 SER A CA 1
ATOM 1419 C C . SER A 1 178 ? 47.125 13.695 -52.374 1.00 88.25 178 SER A C 1
ATOM 1421 O O . SER A 1 178 ? 48.001 13.651 -53.234 1.00 88.25 178 SER A O 1
ATOM 1423 N N . ARG A 1 179 ? 46.491 14.841 -52.075 1.00 89.06 179 ARG A N 1
ATOM 1424 C CA . ARG A 1 179 ? 46.826 16.118 -52.738 1.00 89.06 179 ARG A CA 1
ATOM 1425 C C . ARG A 1 179 ? 48.258 16.570 -52.447 1.00 89.06 179 ARG A C 1
ATOM 1427 O O . ARG A 1 179 ? 48.970 16.929 -53.378 1.00 89.06 179 ARG A O 1
ATOM 1434 N N . ARG A 1 180 ? 48.706 16.478 -51.189 1.00 89.75 180 ARG A N 1
ATOM 1435 C CA . ARG A 1 180 ? 50.089 16.827 -50.807 1.00 89.75 180 ARG A CA 1
ATOM 1436 C C . ARG A 1 180 ? 51.121 15.922 -51.484 1.00 89.75 180 ARG A C 1
ATOM 1438 O O . ARG A 1 180 ? 52.168 16.406 -51.900 1.00 89.75 180 ARG A O 1
ATOM 1445 N N . ALA A 1 181 ? 50.820 14.630 -51.631 1.00 87.25 181 ALA A N 1
ATOM 1446 C CA . ALA A 1 181 ? 51.688 13.695 -52.347 1.00 87.25 181 ALA A CA 1
ATOM 1447 C C . ALA A 1 181 ? 51.797 14.030 -53.849 1.00 87.25 181 ALA A C 1
ATOM 1449 O O . ALA A 1 181 ? 52.891 13.979 -54.409 1.00 87.25 181 ALA A O 1
ATOM 1450 N N . ALA A 1 182 ? 50.691 14.427 -54.489 1.00 89.00 182 ALA A N 1
ATOM 1451 C CA . ALA A 1 182 ? 50.686 14.831 -55.896 1.00 89.00 182 ALA A CA 1
ATOM 1452 C C . ALA A 1 182 ? 51.473 16.133 -56.141 1.00 89.00 182 ALA A C 1
ATOM 1454 O O . ALA A 1 182 ? 52.254 16.206 -57.089 1.00 89.00 182 ALA A O 1
ATOM 1455 N N . GLU A 1 183 ? 51.323 17.137 -55.271 1.00 91.75 183 GLU A N 1
ATOM 1456 C CA . GLU A 1 183 ? 52.087 18.394 -55.344 1.00 91.75 183 GLU A CA 1
ATOM 1457 C C . GLU A 1 183 ? 53.594 18.159 -55.152 1.00 91.75 183 GLU A C 1
ATOM 1459 O O . GLU A 1 183 ? 54.403 18.705 -55.903 1.00 91.75 183 GLU A O 1
ATOM 1464 N N . ALA A 1 184 ? 53.978 17.286 -54.212 1.00 89.81 184 ALA A N 1
ATOM 1465 C CA . ALA A 1 184 ? 55.375 16.909 -54.002 1.00 89.81 184 ALA A CA 1
ATOM 1466 C C . ALA A 1 184 ? 55.987 16.208 -55.229 1.00 89.81 184 ALA A C 1
ATOM 1468 O O . ALA A 1 184 ? 57.120 16.506 -55.612 1.00 89.81 184 ALA A O 1
ATOM 1469 N N . TYR A 1 185 ? 55.237 15.314 -55.884 1.00 88.31 185 TYR A N 1
ATOM 1470 C CA . TYR A 1 185 ? 55.685 14.644 -57.109 1.00 88.31 185 TYR A CA 1
ATOM 1471 C C . TYR A 1 185 ? 55.827 15.621 -58.289 1.00 88.31 185 TYR A C 1
ATOM 1473 O O . TYR A 1 185 ? 56.790 15.542 -59.060 1.00 88.31 185 TYR A O 1
ATOM 1481 N N . ALA A 1 186 ? 54.903 16.580 -58.413 1.00 91.38 186 ALA A N 1
ATOM 1482 C CA . ALA A 1 186 ? 54.958 17.615 -59.441 1.00 91.38 186 ALA A CA 1
ATOM 1483 C C . ALA A 1 186 ? 56.180 18.540 -59.271 1.00 91.38 186 ALA A C 1
ATOM 1485 O O . ALA A 1 186 ? 56.893 1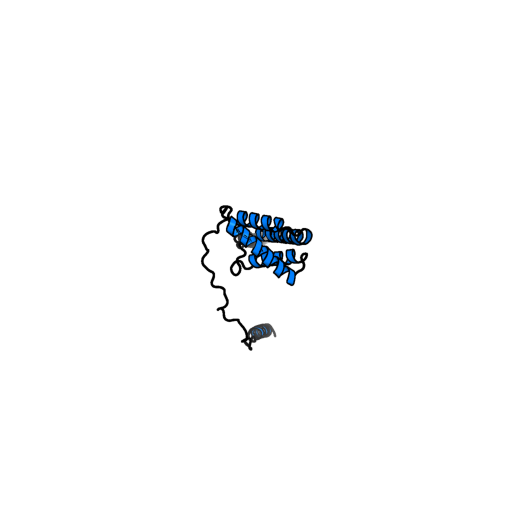8.780 -60.249 1.00 91.38 186 ALA A O 1
ATOM 1486 N N . ASP A 1 187 ? 56.478 19.003 -58.049 1.00 93.00 187 ASP A N 1
ATOM 1487 C CA . ASP A 1 187 ? 57.665 19.835 -57.782 1.00 93.00 187 ASP A CA 1
ATOM 1488 C C . ASP A 1 187 ? 58.975 19.065 -58.027 1.00 93.00 187 ASP A C 1
ATOM 1490 O O . ASP A 1 187 ? 59.895 19.582 -58.668 1.00 93.00 187 ASP A O 1
ATOM 1494 N N . ALA A 1 188 ? 59.044 17.796 -57.605 1.00 91.06 188 ALA A N 1
ATOM 1495 C CA . ALA A 1 188 ? 60.193 16.932 -57.876 1.00 91.06 188 ALA A CA 1
ATOM 1496 C C . ALA A 1 188 ? 60.454 16.783 -59.387 1.00 91.06 188 ALA A C 1
ATOM 1498 O O . ALA A 1 188 ? 61.583 16.968 -59.848 1.00 91.06 188 ALA A O 1
ATOM 1499 N N . THR A 1 189 ? 59.402 16.545 -60.177 1.00 92.31 189 THR A N 1
ATOM 1500 C CA . THR A 1 189 ? 59.495 16.427 -61.642 1.00 92.31 189 THR A CA 1
ATOM 1501 C C . THR A 1 189 ? 59.935 17.747 -62.290 1.00 92.31 189 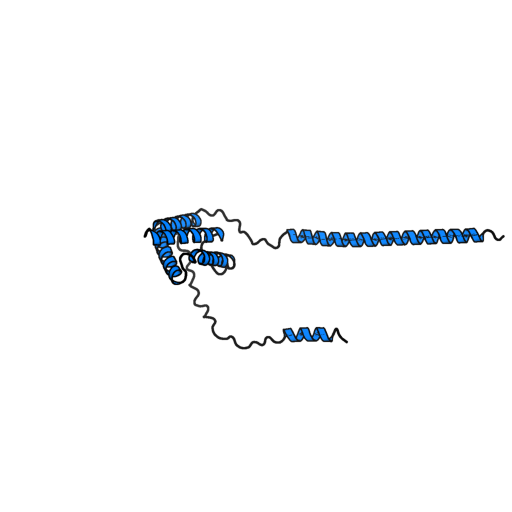THR A C 1
ATOM 1503 O O . THR A 1 189 ? 60.798 17.762 -63.172 1.00 92.31 189 THR A O 1
ATOM 1506 N N . ALA A 1 190 ? 59.416 18.884 -61.813 1.00 90.19 190 ALA A N 1
ATOM 1507 C CA . ALA A 1 190 ? 59.783 20.210 -62.310 1.00 90.19 190 ALA A CA 1
ATOM 1508 C C . ALA A 1 190 ? 61.247 20.598 -62.017 1.00 90.19 190 ALA A C 1
ATOM 1510 O O . ALA A 1 190 ? 61.832 21.389 -62.766 1.00 90.19 190 ALA A O 1
ATOM 1511 N N . ARG A 1 191 ? 61.860 20.069 -60.947 1.00 88.75 191 ARG A N 1
ATOM 1512 C CA . ARG A 1 191 ? 63.301 20.243 -60.680 1.00 88.75 191 ARG A CA 1
ATOM 1513 C C . ARG A 1 191 ? 64.163 19.434 -61.646 1.00 88.75 191 ARG A C 1
ATOM 1515 O O . ARG A 1 191 ? 65.091 20.005 -62.213 1.00 88.75 191 ARG A O 1
ATOM 1522 N N . ILE A 1 192 ? 63.819 18.167 -61.900 1.00 88.25 192 ILE A N 1
ATOM 1523 C CA . ILE A 1 192 ? 64.562 17.291 -62.829 1.00 88.25 192 ILE A CA 1
ATOM 1524 C C . ILE A 1 192 ? 64.588 17.889 -64.248 1.00 88.25 192 ILE A C 1
ATOM 1526 O O . ILE A 1 192 ? 65.640 17.961 -64.884 1.00 88.25 192 ILE A O 1
ATOM 1530 N N . LEU A 1 193 ? 63.451 18.408 -64.728 1.00 87.38 193 LEU A N 1
ATOM 1531 C CA . LEU A 1 193 ? 63.358 19.054 -66.047 1.00 87.38 193 LEU A CA 1
ATOM 1532 C C . LEU A 1 193 ? 64.126 20.387 -66.148 1.00 87.38 193 LEU A C 1
ATOM 1534 O O . LEU A 1 193 ? 64.433 20.842 -67.253 1.00 87.38 193 LEU A O 1
ATOM 1538 N N . ARG A 1 194 ? 64.421 21.054 -65.024 1.00 85.62 194 ARG A N 1
ATOM 1539 C CA . ARG A 1 194 ? 65.270 22.258 -65.002 1.00 85.62 194 ARG A CA 1
ATOM 1540 C C . ARG A 1 194 ? 66.754 21.904 -65.019 1.00 85.62 194 ARG A C 1
ATOM 1542 O O . ARG A 1 194 ? 67.489 22.530 -65.774 1.00 85.62 194 ARG A O 1
ATOM 1549 N N . SER A 1 195 ? 67.185 20.890 -64.267 1.00 84.69 195 SER A N 1
ATOM 1550 C CA . SER A 1 195 ? 68.594 20.469 -64.244 1.00 84.69 195 SER A CA 1
ATOM 1551 C C . SER A 1 195 ? 69.076 19.878 -65.573 1.00 84.69 195 SER A C 1
ATOM 1553 O O . SER A 1 195 ? 70.241 20.041 -65.916 1.00 84.69 195 SER A O 1
ATOM 1555 N N . GLY A 1 196 ? 68.193 19.247 -66.357 1.00 76.06 196 GLY A N 1
ATOM 1556 C CA . GLY A 1 196 ? 68.549 18.668 -67.661 1.00 76.06 196 GLY A CA 1
ATOM 1557 C C . GLY A 1 196 ? 68.772 19.678 -68.797 1.00 76.06 196 GLY A C 1
ATOM 1558 O O . GLY A 1 196 ? 69.332 19.314 -69.823 1.00 76.06 196 GLY A O 1
ATOM 1559 N N . ARG A 1 197 ? 68.364 20.946 -68.640 1.00 71.12 197 ARG A N 1
ATOM 1560 C CA . ARG A 1 197 ? 68.486 21.984 -69.687 1.00 71.12 197 ARG A CA 1
ATOM 1561 C C . ARG A 1 197 ? 69.817 22.750 -69.691 1.00 71.12 197 ARG A C 1
ATOM 1563 O O . ARG A 1 197 ? 69.984 23.632 -70.522 1.00 71.12 197 ARG A O 1
ATOM 1570 N N . GLY A 1 198 ? 70.736 22.439 -68.775 1.00 63.34 198 GLY A N 1
ATOM 1571 C CA . GLY A 1 198 ? 72.032 23.125 -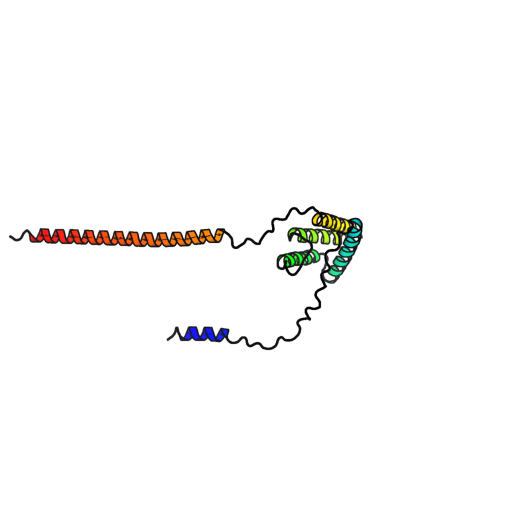68.635 1.00 63.34 198 GLY A CA 1
ATOM 1572 C C . GLY A 1 198 ? 73.230 22.409 -69.268 1.00 63.34 198 GLY A C 1
ATOM 1573 O O . GLY A 1 198 ? 74.357 22.821 -69.025 1.00 63.34 198 GLY A O 1
ATOM 1574 N N . TRP A 1 199 ? 73.004 21.325 -70.014 1.00 61.53 199 TRP A N 1
ATOM 1575 C CA . TRP A 1 199 ? 74.048 20.526 -70.668 1.00 61.53 199 TRP A CA 1
ATOM 1576 C C . TRP A 1 199 ? 73.830 20.556 -72.187 1.00 61.53 199 TRP A C 1
ATOM 1578 O O . TRP A 1 199 ? 73.413 19.564 -72.781 1.00 61.53 199 TRP A O 1
ATOM 1588 N N . SER A 1 200 ? 74.028 21.721 -72.803 1.00 56.50 200 SER A N 1
ATOM 1589 C CA . SER A 1 200 ? 74.148 21.888 -74.255 1.00 56.50 200 SER A CA 1
ATOM 1590 C C . SER A 1 200 ? 75.086 23.037 -74.573 1.00 56.50 200 SER A C 1
ATOM 1592 O O . SER A 1 200 ? 75.194 23.954 -73.731 1.00 56.50 200 SER A O 1
#

Foldseek 3Di:
DDDPPVVVVVVVVVPPPDDDDPPDDDDDPVPPPPPDPDDDDDDLVVQLVVQLVVLVVVVVVVVVPDPLVCQLVVQLVVLVVCVVCVPPDDPLDPHSVVSSVLSVLSSVQVVCCVVPVDSVSSSVSSVVSVCRNPVDDPPPPPPPPCDPPPVVVVVVVVVVVVVVVVVVVVVVVVVVVVVVVVVVVVVVVVVVVVVVVPPD

Sequence (200 aa):
MSLLLLLSFFFDLVANVDGATTRRLLPTASILPKVQPPAAAPDPSSFMVKCIADLKHVTAKIDHSYTDVQMLDALGHECDFNHEMPLVFEDGFKTTMSCRHFAKELTKARWEYLEKGSDKGYVTVCKNYWQSAHAKPFLPKVHRPPGPTQLQWWWALLIFLSGVFAVYLVNRNNVKSSRRAAEAYADATARILRSGRGWS

pLDDT: mean 79.07, std 18.93, range [38.5, 97.56]

Secondary structure (DSSP, 8-state):
--SHHHHHHHHHTSS--------S----GGGS------PPPPPHHHHHHHHHHHHHHHHHHHTTTS-HHHHHHHHHHHHHHHHH-TTT---S-SSHHHHHHHHHHHHHHHHHHHHH--THHHHHHHHHHHHHHHS------------S-THHHHHHHHHHHHHHHHHHHHHHHHHHHHHHHHHHHHHHHHHHHHHGGG--

Radius of gyration: 37.77 Å; chains: 1; bounding box: 101×59×98 Å